Protein AF-A0A4Q5SBA6-F1 (afdb_monomer_lite)

Radius of gyration: 18.51 Å; chains: 1; bounding box: 48×33×51 Å

Sequence (241 aa):
MLPDAVRRVDYDRDSAAHQIVHLGIGAFTRAHQAVLTEDAIAASGDVWRIIGVSMRSASVRDQLAPQDHLFTATSKGKGAPVTRLVRCIGDAIVAPDHPDRVVAALADPRTRVVTLTVTEKGYHLVPADADLPALLREDTARATPQTIYGYFAQGLEQRRANGLSGLTILSCDNLAENGTRLREMLLRVLAARDPVLAEWCAVHCTFPNSMVDRIVPASQPADLDALEAQIGLRDEAAVFT

Secondary structure (DSSP, 8-state):
---TTSB-----GGGS-EEEEEES--HHHHHTHHHHHHHHHHHH----EEEEEESS-SHHHHHHGGGTT-EEEEE--SSS-EEEEE--EEEEEETTT-HHHHHHHHH-TT--EEEE--HHHHTT---TTS-HHHHHHHHHHSSS--SHHHHHHHHHHHHHHTT----EEEE-SS-TTHHHHHHHHHHHHHHHH-HHHHHHHHHH-B----------PPPPHHHHHHHHHHHSS--TT-EE-

Foldseek 3Di:
DWDPLAAEQDDDQVVDDAQEEEAAPDLQCVQFVLVVLSVVCSVPVDQHAYEYEHLADCQLQVLQVVPQNKFWEWEDDPDDIRIYIGHRYRYYHYLQVCVVVLLVQLQPLSHAAYEYDPEPVLLVDDPPPDLVLVVCLVQLPDPRRNGPLNSCSSNLVSCVVVVHFEHEYEYPYQDVVRLVSSLVSSLSNNCSHPNVSSVRCVPGYGRDYDHDDDDWDDDDPVNQVVVCVVTVDGRSNYTYD

Structure (mmCIF, N/CA/C/O backbone):
data_AF-A0A4Q5SBA6-F1
#
_entry.id   AF-A0A4Q5SBA6-F1
#
loop_
_atom_site.group_PDB
_atom_site.id
_atom_site.type_symbol
_atom_site.label_atom_id
_atom_site.label_alt_id
_atom_site.label_comp_id
_atom_site.label_asym_id
_atom_site.label_entity_id
_atom_site.label_seq_id
_atom_site.pdbx_PDB_ins_code
_atom_site.Cartn_x
_atom_site.Cartn_y
_atom_site.Cartn_z
_atom_site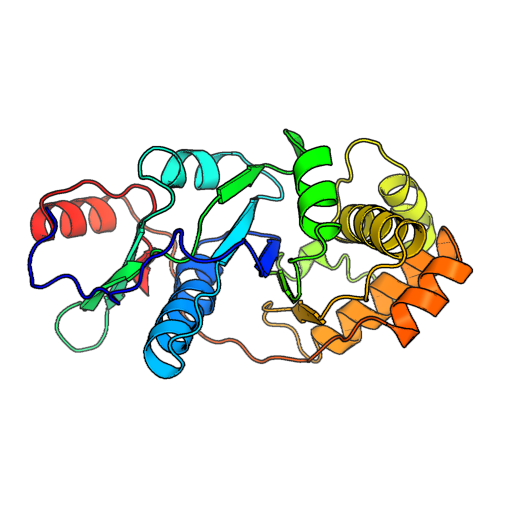.occupancy
_atom_site.B_iso_or_equiv
_atom_site.auth_seq_id
_atom_site.auth_comp_id
_atom_site.auth_asym_id
_atom_site.auth_atom_id
_atom_site.pdbx_PDB_model_num
ATOM 1 N N . MET A 1 1 ? -17.922 -9.375 19.485 1.00 70.56 1 MET A N 1
ATOM 2 C CA . MET A 1 1 ? -18.625 -8.471 18.546 1.00 70.56 1 MET A CA 1
ATOM 3 C C . MET A 1 1 ? -18.236 -7.047 18.900 1.00 70.56 1 MET A C 1
ATOM 5 O O . MET A 1 1 ? -18.064 -6.792 20.083 1.00 70.56 1 MET A O 1
ATOM 9 N N . LEU A 1 2 ? -18.041 -6.168 17.913 1.00 87.50 2 LEU A N 1
ATOM 10 C CA . LEU A 1 2 ? -17.739 -4.752 18.167 1.00 87.50 2 LEU A CA 1
ATOM 11 C C . LEU A 1 2 ? -19.004 -4.007 18.629 1.00 87.50 2 LEU A C 1
ATOM 13 O O . LEU A 1 2 ? -20.095 -4.413 18.225 1.00 87.50 2 LEU A O 1
ATOM 17 N N . PRO A 1 3 ? -18.883 -2.932 19.429 1.00 91.00 3 PRO A N 1
ATOM 18 C CA . PRO A 1 3 ? -20.028 -2.093 19.774 1.00 91.00 3 PRO A CA 1
ATOM 19 C C . PRO A 1 3 ? -20.609 -1.370 18.553 1.00 91.00 3 PRO A C 1
ATOM 21 O O . PRO A 1 3 ? -19.859 -0.977 17.659 1.00 91.00 3 PRO A O 1
ATOM 24 N N . ASP A 1 4 ? -21.912 -1.073 18.582 1.00 88.94 4 ASP A N 1
ATOM 25 C CA . ASP A 1 4 ? -22.630 -0.347 17.515 1.00 88.94 4 ASP A CA 1
ATOM 26 C C . ASP A 1 4 ? -22.045 1.045 17.214 1.00 88.94 4 ASP A C 1
ATOM 28 O O . ASP A 1 4 ? -22.203 1.583 16.119 1.00 88.94 4 ASP A O 1
ATOM 32 N N . ALA A 1 5 ? -21.340 1.637 18.182 1.00 90.06 5 ALA A N 1
ATOM 33 C CA . ALA A 1 5 ? -20.662 2.919 18.018 1.00 90.06 5 ALA A CA 1
ATOM 34 C C . ALA A 1 5 ? -19.460 2.856 17.053 1.00 90.06 5 ALA A C 1
ATOM 36 O O . ALA A 1 5 ? -19.023 3.898 16.557 1.00 90.06 5 ALA A O 1
ATOM 37 N N . VAL A 1 6 ? -18.913 1.664 16.779 1.00 95.81 6 VAL A N 1
ATOM 38 C CA . VAL A 1 6 ? -17.817 1.485 15.819 1.00 95.81 6 VAL A CA 1
ATOM 39 C C . VAL A 1 6 ? -18.392 1.458 14.410 1.00 95.81 6 VAL A C 1
ATOM 41 O O . VAL A 1 6 ? -19.075 0.515 14.012 1.00 95.81 6 VAL A O 1
ATOM 44 N N . ARG A 1 7 ? -18.077 2.485 13.616 1.00 95.12 7 ARG A N 1
ATOM 45 C CA . ARG A 1 7 ? -18.539 2.560 12.225 1.00 95.12 7 ARG A CA 1
ATOM 46 C C . ARG A 1 7 ? -17.948 1.415 11.405 1.00 95.12 7 ARG A C 1
ATOM 48 O O . ARG A 1 7 ? -16.751 1.145 11.483 1.00 95.12 7 ARG A O 1
ATOM 55 N N . ARG A 1 8 ? -18.759 0.795 10.553 1.00 92.75 8 ARG A N 1
ATOM 56 C CA . ARG A 1 8 ? -18.329 -0.260 9.632 1.00 92.75 8 ARG A CA 1
ATOM 57 C C . ARG A 1 8 ? -18.997 -0.064 8.278 1.00 92.75 8 ARG A C 1
ATOM 59 O O . ARG A 1 8 ? -20.174 0.272 8.225 1.00 92.75 8 ARG A O 1
ATOM 66 N N . VAL A 1 9 ? -18.246 -0.279 7.201 1.00 89.50 9 VAL A N 1
ATOM 67 C CA . VAL A 1 9 ? -18.826 -0.435 5.863 1.00 89.50 9 VAL A CA 1
ATOM 68 C C . VAL A 1 9 ? -19.165 -1.909 5.675 1.00 89.50 9 VAL A C 1
ATOM 70 O O . VAL A 1 9 ? -18.306 -2.777 5.864 1.00 89.50 9 VAL A O 1
ATOM 73 N N . ASP A 1 10 ? -20.418 -2.199 5.336 1.00 89.38 10 ASP A N 1
ATOM 74 C CA . ASP A 1 10 ? -20.887 -3.560 5.100 1.00 89.38 10 ASP A CA 1
ATOM 75 C C . ASP A 1 10 ? -20.694 -3.947 3.634 1.00 89.38 10 ASP A C 1
ATOM 77 O O . ASP A 1 10 ? -21.439 -3.537 2.751 1.00 89.38 10 ASP A O 1
ATOM 81 N N . TYR A 1 11 ? -19.671 -4.760 3.391 1.00 92.31 11 TYR A N 1
ATOM 82 C CA . TYR A 1 11 ? -19.454 -5.474 2.140 1.00 92.31 11 TYR A CA 1
ATOM 83 C C . TYR A 1 11 ? -18.892 -6.873 2.425 1.00 92.31 11 TYR A C 1
ATOM 85 O O . TYR A 1 11 ? -18.299 -7.122 3.489 1.00 92.31 11 TYR A O 1
ATOM 93 N N . ASP A 1 12 ? -19.085 -7.785 1.472 1.00 92.38 12 ASP A N 1
ATOM 94 C CA . ASP A 1 12 ? -18.406 -9.078 1.465 1.00 92.38 12 ASP A CA 1
ATOM 95 C C . ASP A 1 12 ? -16.962 -8.869 1.006 1.00 92.38 12 ASP A C 1
ATOM 97 O O . ASP A 1 12 ? -16.685 -8.665 -0.177 1.00 92.38 12 ASP A O 1
ATOM 101 N N . ARG A 1 13 ? -16.030 -8.888 1.961 1.00 89.62 13 ARG A N 1
ATOM 102 C CA . ARG A 1 13 ? -14.612 -8.660 1.672 1.00 89.62 13 ARG A CA 1
ATOM 103 C C . ARG A 1 13 ? -14.013 -9.773 0.819 1.00 89.62 13 ARG A C 1
ATOM 105 O O . ARG A 1 13 ? -13.045 -9.509 0.122 1.00 89.62 13 ARG A O 1
ATOM 112 N N . ASP A 1 14 ? -14.556 -10.985 0.867 1.00 88.62 14 ASP A N 1
ATOM 113 C CA . ASP A 1 14 ? -13.994 -12.147 0.175 1.00 88.62 14 ASP A CA 1
ATOM 114 C C . ASP A 1 14 ? -14.578 -12.328 -1.233 1.00 88.62 14 ASP A C 1
ATOM 116 O O . ASP A 1 14 ? -14.082 -13.142 -2.011 1.00 88.62 14 ASP A O 1
ATOM 120 N N . SER A 1 15 ? -15.543 -11.482 -1.610 1.00 90.62 15 SER A N 1
ATOM 121 C CA . SER A 1 15 ? -16.112 -11.423 -2.961 1.00 90.62 15 SER A CA 1
ATOM 122 C C . SER A 1 15 ? -15.138 -10.933 -4.042 1.00 90.62 15 SER A C 1
ATOM 124 O O . SER A 1 15 ? -15.388 -11.142 -5.230 1.00 90.62 15 SER A O 1
ATOM 126 N N . ALA A 1 16 ? -14.025 -10.291 -3.664 1.00 89.94 16 ALA A N 1
ATOM 127 C CA . ALA A 1 16 ? -13.059 -9.726 -4.602 1.00 89.94 16 ALA A CA 1
ATOM 128 C C . ALA A 1 16 ? -11.613 -10.119 -4.289 1.00 89.94 16 ALA A C 1
ATOM 130 O O . ALA A 1 16 ? -11.213 -10.335 -3.144 1.00 89.94 16 ALA A O 1
ATOM 131 N N . ALA A 1 17 ? -10.799 -10.156 -5.342 1.00 92.75 17 ALA A N 1
ATOM 132 C CA . ALA A 1 17 ? -9.363 -10.348 -5.227 1.00 92.75 17 ALA A CA 1
ATOM 133 C C . ALA A 1 17 ? -8.645 -9.086 -4.721 1.00 92.75 17 ALA A C 1
ATOM 135 O O . ALA A 1 17 ? -9.194 -7.982 -4.693 1.00 92.75 17 ALA A O 1
ATOM 136 N N . HIS A 1 18 ? -7.371 -9.251 -4.379 1.00 96.50 18 HIS A N 1
ATOM 137 C CA . HIS A 1 18 ? -6.459 -8.141 -4.146 1.00 96.50 18 HIS A CA 1
ATOM 138 C C . HIS A 1 18 ? -6.163 -7.420 -5.459 1.00 96.50 18 HIS A C 1
ATOM 140 O O . HIS A 1 18 ? -5.587 -7.996 -6.377 1.00 96.50 18 HIS A O 1
ATOM 146 N N . GLN A 1 19 ? -6.600 -6.166 -5.544 1.00 97.50 19 GLN A N 1
ATOM 147 C CA . GLN A 1 19 ? -6.444 -5.329 -6.737 1.00 97.50 19 GLN A CA 1
ATOM 148 C C . GLN A 1 19 ? -5.432 -4.199 -6.517 1.00 97.50 19 GLN A C 1
ATOM 150 O O . GLN A 1 19 ? -4.961 -3.592 -7.485 1.00 97.50 19 GLN A O 1
ATOM 155 N N . ILE A 1 20 ? -5.101 -3.929 -5.250 1.00 98.75 20 ILE A N 1
ATOM 156 C CA . ILE A 1 20 ? -4.141 -2.918 -4.823 1.00 98.75 20 ILE A CA 1
ATOM 157 C C . ILE A 1 20 ? -2.992 -3.609 -4.088 1.00 98.75 20 ILE A C 1
ATOM 159 O O . ILE A 1 20 ? -3.216 -4.366 -3.143 1.00 98.75 20 ILE A O 1
ATOM 163 N N . VAL A 1 21 ? -1.757 -3.292 -4.468 1.00 98.88 21 VAL A N 1
ATOM 164 C CA . VAL A 1 21 ? -0.567 -3.574 -3.652 1.00 98.88 21 VAL A CA 1
ATOM 165 C C . VAL A 1 21 ? -0.089 -2.259 -3.052 1.00 98.88 21 VAL A C 1
ATOM 167 O O . VAL A 1 21 ? 0.052 -1.270 -3.767 1.00 98.88 21 VAL A O 1
ATOM 170 N N . HIS A 1 22 ? 0.144 -2.219 -1.744 1.00 98.81 22 HIS A N 1
ATOM 171 C CA . HIS A 1 22 ? 0.639 -1.029 -1.063 1.00 98.81 22 HIS A CA 1
ATOM 172 C C . HIS A 1 22 ? 2.058 -1.238 -0.526 1.00 98.81 22 HIS A C 1
ATOM 174 O O . HIS A 1 22 ? 2.249 -2.006 0.416 1.00 98.81 22 HIS A O 1
ATOM 180 N N . LEU A 1 23 ? 3.048 -0.525 -1.069 1.00 98.38 23 LEU A N 1
ATOM 181 C CA . LEU A 1 23 ? 4.437 -0.581 -0.606 1.00 98.38 23 LEU A CA 1
ATOM 182 C C . LEU A 1 23 ? 4.681 0.430 0.522 1.00 98.38 23 LEU A C 1
ATOM 184 O O . LEU A 1 23 ? 4.640 1.640 0.314 1.00 98.38 23 LEU A O 1
ATOM 188 N N . GLY A 1 24 ? 4.980 -0.074 1.717 1.00 96.50 24 GLY A N 1
ATOM 189 C CA . GLY A 1 24 ? 5.180 0.730 2.921 1.00 96.50 24 GLY A CA 1
ATOM 190 C C . GLY A 1 24 ? 3.914 0.869 3.763 1.00 96.50 24 GLY A C 1
ATOM 191 O O . GLY A 1 24 ? 3.463 1.981 3.994 1.00 96.50 24 GLY A O 1
ATOM 192 N N . ILE A 1 25 ? 3.360 -0.245 4.263 1.00 97.00 25 ILE A N 1
ATOM 193 C CA . ILE A 1 25 ? 2.133 -0.281 5.090 1.00 97.00 25 ILE A CA 1
ATOM 194 C C . ILE A 1 25 ? 2.304 0.358 6.489 1.00 97.00 25 ILE A C 1
ATOM 196 O O . ILE A 1 25 ? 2.242 -0.289 7.526 1.00 97.00 25 ILE A O 1
ATOM 200 N N . GLY A 1 26 ? 2.554 1.663 6.537 1.00 96.00 26 GLY A N 1
ATOM 201 C CA . GLY A 1 26 ? 2.704 2.427 7.772 1.00 96.00 26 GLY A CA 1
ATOM 202 C C . GLY A 1 26 ? 1.374 2.810 8.429 1.00 96.00 26 GLY A C 1
ATOM 203 O O . GLY A 1 26 ? 0.284 2.443 7.983 1.00 96.00 26 GLY A O 1
ATOM 204 N N . ALA A 1 27 ? 1.464 3.598 9.504 1.00 96.94 27 ALA A N 1
ATOM 205 C CA . ALA A 1 27 ? 0.291 4.192 10.149 1.00 96.94 27 ALA A CA 1
ATOM 206 C C . ALA A 1 27 ? -0.470 5.131 9.196 1.00 96.94 27 ALA A C 1
ATOM 208 O O . ALA A 1 27 ? -1.693 5.060 9.130 1.00 96.94 27 ALA A O 1
ATOM 209 N N . PHE A 1 28 ? 0.246 5.943 8.405 1.00 97.31 28 PHE A N 1
ATOM 210 C CA . PHE A 1 28 ? -0.368 6.888 7.469 1.00 97.31 28 PHE A CA 1
ATOM 211 C C . PHE A 1 28 ? -1.297 6.196 6.468 1.00 97.31 28 PHE A C 1
ATOM 213 O O . PHE A 1 28 ? -2.466 6.550 6.381 1.00 97.31 28 PHE A O 1
ATOM 220 N N . THR A 1 29 ? -0.829 5.144 5.794 1.00 97.62 29 THR A N 1
ATOM 221 C CA . THR A 1 29 ? -1.651 4.394 4.834 1.00 97.62 29 THR A CA 1
ATOM 222 C C . THR A 1 29 ? -2.880 3.772 5.454 1.00 97.62 29 THR A C 1
ATOM 224 O O . THR A 1 29 ? -3.981 3.890 4.909 1.00 97.62 29 THR A O 1
ATOM 227 N N . ARG A 1 30 ? -2.707 3.135 6.613 1.00 98.25 30 ARG A N 1
ATOM 228 C CA . ARG A 1 30 ? -3.820 2.566 7.373 1.00 98.25 30 ARG A CA 1
ATOM 229 C C . ARG A 1 30 ? -4.848 3.635 7.740 1.00 98.25 30 ARG A C 1
ATOM 231 O O . ARG A 1 30 ? -6.044 3.384 7.667 1.00 98.25 30 ARG A O 1
ATOM 238 N N . ALA A 1 31 ? -4.394 4.838 8.064 1.00 98.12 31 ALA A N 1
ATOM 239 C CA . ALA A 1 31 ? -5.262 5.930 8.462 1.00 98.12 31 ALA A CA 1
ATOM 240 C C . ALA A 1 31 ? -5.773 6.795 7.297 1.00 98.12 31 ALA A C 1
ATOM 242 O O . ALA A 1 31 ? -6.676 7.594 7.521 1.00 98.12 31 ALA A O 1
ATOM 243 N N . HIS A 1 32 ? -5.228 6.669 6.083 1.00 98.25 32 HIS A N 1
ATOM 244 C CA . HIS A 1 32 ? -5.564 7.502 4.925 1.00 98.25 32 HIS A CA 1
ATOM 245 C C . HIS A 1 32 ? -6.034 6.662 3.729 1.00 98.25 32 HIS A C 1
ATOM 247 O O . HIS A 1 32 ? -7.236 6.586 3.489 1.00 98.25 32 HIS A O 1
ATOM 253 N N . GLN A 1 33 ? -5.134 5.996 2.993 1.00 98.38 33 GLN A N 1
ATOM 254 C CA . GLN A 1 33 ? -5.492 5.235 1.784 1.00 98.38 33 GLN A CA 1
ATOM 255 C C . GLN A 1 33 ? -6.490 4.109 2.076 1.00 98.38 33 GLN A C 1
ATOM 257 O O . GLN A 1 33 ? -7.452 3.947 1.330 1.00 98.38 33 GLN A O 1
ATOM 262 N N . ALA A 1 34 ? -6.302 3.352 3.161 1.00 98.19 34 ALA A N 1
ATOM 263 C CA . ALA A 1 34 ? -7.209 2.259 3.509 1.00 98.19 34 ALA A CA 1
ATOM 264 C C . ALA A 1 34 ? -8.603 2.783 3.905 1.00 98.19 34 ALA A C 1
ATOM 266 O O . ALA A 1 34 ? -9.615 2.232 3.482 1.00 98.19 34 ALA A O 1
ATOM 267 N N . VAL A 1 35 ? -8.660 3.902 4.637 1.00 97.69 35 VAL A N 1
ATOM 268 C CA . VAL A 1 35 ? -9.917 4.582 4.995 1.00 97.69 35 VAL A CA 1
ATOM 269 C C . VAL A 1 35 ? -10.642 5.100 3.750 1.00 97.69 35 VAL A C 1
ATOM 271 O O . VAL A 1 35 ? -11.836 4.866 3.602 1.00 97.69 35 VAL A O 1
ATOM 274 N N . LEU A 1 36 ? -9.928 5.754 2.831 1.00 97.44 36 LEU A N 1
ATOM 275 C CA . LEU A 1 36 ? -10.508 6.236 1.574 1.00 97.44 36 LEU A CA 1
ATOM 276 C C . LEU A 1 36 ? -10.952 5.088 0.662 1.00 97.44 36 LEU A C 1
ATOM 278 O O . LEU A 1 36 ? -11.934 5.227 -0.058 1.00 97.44 36 LEU A O 1
ATOM 282 N N . THR A 1 37 ? -10.261 3.947 0.711 1.00 97.62 37 THR A N 1
ATOM 283 C CA . THR A 1 37 ? -10.663 2.741 -0.024 1.00 97.62 37 THR A CA 1
ATOM 284 C C . THR A 1 37 ? -11.975 2.185 0.527 1.00 97.62 37 THR A C 1
ATOM 286 O O . THR A 1 37 ? -12.865 1.880 -0.255 1.00 97.62 37 THR A O 1
ATOM 289 N N . GLU A 1 38 ? -12.151 2.120 1.853 1.00 96.88 38 GLU A N 1
ATOM 290 C CA . GLU A 1 38 ? -13.439 1.753 2.471 1.00 96.88 38 GLU A CA 1
ATOM 291 C C . GLU A 1 38 ? -14.575 2.684 2.036 1.00 96.88 38 GLU A C 1
ATOM 293 O O . GLU A 1 38 ? -15.660 2.219 1.693 1.00 96.88 38 GLU A O 1
ATOM 298 N N . ASP A 1 39 ? -14.326 3.996 2.028 1.00 96.31 39 ASP A N 1
ATOM 299 C CA . ASP A 1 39 ? -15.326 4.985 1.621 1.00 96.31 39 ASP A CA 1
ATOM 300 C C . ASP A 1 39 ? -15.665 4.867 0.127 1.00 96.31 39 ASP A C 1
ATOM 302 O O . ASP A 1 39 ? -16.830 4.978 -0.253 1.00 96.31 39 ASP A O 1
ATOM 306 N N . ALA A 1 40 ? -14.672 4.577 -0.718 1.00 96.31 40 ALA A N 1
ATOM 307 C CA . ALA A 1 40 ? -14.887 4.317 -2.136 1.00 96.31 40 ALA A CA 1
ATOM 308 C C . ALA A 1 40 ? -15.719 3.046 -2.364 1.00 96.31 40 ALA A C 1
ATOM 310 O O . ALA A 1 40 ? -16.666 3.095 -3.142 1.00 96.31 40 ALA A O 1
ATOM 311 N N . ILE A 1 41 ? -15.427 1.950 -1.648 1.00 96.12 41 ILE A N 1
ATOM 312 C CA . ILE A 1 41 ? -16.222 0.709 -1.696 1.00 96.12 41 ILE A CA 1
ATOM 313 C C . ILE A 1 41 ? -17.667 0.991 -1.278 1.00 96.12 41 ILE A C 1
ATOM 315 O O . ILE A 1 41 ? -18.599 0.545 -1.942 1.00 96.12 41 ILE A O 1
ATOM 319 N N . ALA A 1 42 ? -17.866 1.761 -0.203 1.00 95.00 42 ALA A N 1
ATOM 320 C CA . ALA A 1 42 ? -19.199 2.142 0.261 1.00 95.00 42 ALA A CA 1
ATOM 321 C C . ALA A 1 42 ? -19.981 2.936 -0.797 1.00 95.00 42 ALA A C 1
ATOM 323 O O . ALA A 1 42 ? -21.195 2.783 -0.914 1.00 95.00 42 ALA A O 1
ATOM 324 N N . ALA A 1 43 ? -19.290 3.798 -1.547 1.00 96.12 43 ALA A N 1
ATOM 325 C CA . ALA A 1 43 ? -19.898 4.666 -2.546 1.00 96.12 43 ALA A CA 1
ATOM 326 C C . ALA A 1 43 ? -20.171 3.960 -3.883 1.00 96.12 43 ALA A C 1
ATOM 328 O O . ALA A 1 43 ? -21.179 4.257 -4.521 1.00 96.12 43 ALA A O 1
ATOM 329 N N . SER A 1 44 ? -19.286 3.061 -4.328 1.00 95.25 44 SER A N 1
ATOM 330 C CA . SER A 1 44 ? -19.405 2.398 -5.633 1.00 95.25 44 SER A CA 1
ATOM 331 C C . SER A 1 44 ? -20.068 1.023 -5.574 1.00 95.25 44 SER A C 1
ATOM 333 O O . SER A 1 44 ? -20.648 0.593 -6.566 1.00 95.25 44 SER A O 1
ATOM 335 N N . GLY A 1 45 ? -19.968 0.318 -4.444 1.00 93.06 45 GLY A N 1
ATOM 336 C CA . GLY A 1 45 ? -20.304 -1.104 -4.331 1.00 93.06 45 GLY A CA 1
ATOM 337 C C . GLY A 1 45 ? -19.227 -2.051 -4.880 1.00 93.06 45 GLY A C 1
ATOM 338 O O . GLY A 1 45 ? -19.321 -3.260 -4.675 1.00 93.06 45 GLY A O 1
ATOM 339 N N . ASP A 1 46 ? -18.181 -1.527 -5.527 1.00 93.75 46 ASP A N 1
ATOM 340 C CA . ASP A 1 46 ? -17.060 -2.324 -6.027 1.00 93.75 46 ASP A CA 1
ATOM 341 C C . ASP A 1 46 ? -16.060 -2.594 -4.902 1.00 93.75 46 ASP A C 1
ATOM 343 O O . ASP A 1 46 ? -15.499 -1.663 -4.323 1.00 93.75 46 ASP A O 1
ATOM 347 N N . VAL A 1 47 ? -15.774 -3.866 -4.619 1.00 95.31 47 VAL A N 1
ATOM 348 C CA . VAL A 1 47 ? -14.843 -4.243 -3.547 1.00 95.31 47 VAL A CA 1
ATOM 349 C C . VAL A 1 47 ? -13.390 -4.189 -4.036 1.00 95.31 47 VAL A C 1
ATOM 351 O O . VAL A 1 47 ? -12.966 -4.957 -4.902 1.00 95.31 47 VAL A O 1
ATOM 354 N N . TRP A 1 48 ? -12.593 -3.310 -3.425 1.00 96.12 48 TRP A N 1
ATOM 355 C CA . TRP A 1 48 ? -11.158 -3.159 -3.684 1.00 96.12 48 TRP A CA 1
ATOM 356 C C . TRP A 1 48 ? -10.338 -3.592 -2.470 1.00 96.12 48 TRP A C 1
ATOM 358 O O . TRP A 1 48 ? -10.325 -2.917 -1.443 1.00 96.12 48 TRP A O 1
ATOM 368 N N . ARG A 1 49 ? -9.620 -4.715 -2.588 1.00 97.62 49 ARG A N 1
ATOM 369 C CA . ARG A 1 49 ? -8.747 -5.204 -1.513 1.00 97.62 49 ARG A CA 1
ATOM 370 C C . ARG A 1 49 ? -7.288 -4.813 -1.708 1.00 97.62 49 ARG A C 1
ATOM 372 O O . ARG A 1 49 ? -6.794 -4.757 -2.838 1.00 97.62 49 ARG A O 1
ATOM 379 N N . ILE A 1 50 ? -6.603 -4.631 -0.581 1.00 98.56 50 ILE A N 1
ATOM 380 C CA . ILE A 1 50 ? -5.210 -4.203 -0.473 1.00 98.56 50 ILE A CA 1
ATOM 381 C C . ILE A 1 50 ? -4.352 -5.344 0.088 1.00 98.56 50 ILE A C 1
ATOM 383 O O . ILE A 1 50 ? -4.659 -5.888 1.149 1.00 98.56 50 ILE A O 1
ATOM 387 N N . ILE A 1 51 ? -3.245 -5.656 -0.587 1.00 98.75 51 ILE A N 1
ATOM 388 C CA . ILE A 1 51 ? -2.098 -6.344 0.019 1.00 98.75 51 ILE A CA 1
ATOM 389 C C . ILE A 1 51 ? -1.149 -5.272 0.538 1.00 98.75 51 ILE A C 1
ATOM 391 O O . ILE A 1 51 ? -0.609 -4.478 -0.234 1.00 98.75 51 ILE A O 1
ATOM 395 N N . GLY A 1 52 ? -0.941 -5.242 1.848 1.00 98.50 52 GLY A N 1
ATOM 396 C CA . GLY A 1 52 ? 0.073 -4.403 2.463 1.00 98.50 52 GLY A CA 1
ATOM 397 C C . GLY A 1 52 ? 1.456 -5.020 2.357 1.00 98.50 52 GLY A C 1
ATOM 398 O O . GLY A 1 52 ? 1.619 -6.211 2.592 1.00 98.50 52 GLY A O 1
ATOM 399 N N . VAL A 1 53 ? 2.471 -4.212 2.075 1.00 98.56 53 VAL A N 1
ATOM 400 C CA . VAL A 1 53 ? 3.867 -4.652 2.072 1.00 98.56 53 VAL A CA 1
ATOM 401 C C . VAL A 1 53 ? 4.659 -3.801 3.053 1.00 98.56 53 VAL A C 1
ATOM 403 O O . VAL A 1 53 ? 4.750 -2.579 2.922 1.00 98.56 53 VAL A O 1
ATOM 406 N N . SER A 1 54 ? 5.248 -4.439 4.058 1.00 96.44 54 SER A N 1
ATOM 407 C CA . SER A 1 54 ? 6.267 -3.825 4.899 1.00 96.44 54 SER A CA 1
ATOM 408 C C . SER A 1 54 ? 7.629 -3.999 4.241 1.00 96.44 54 SER A C 1
ATOM 410 O O . SER A 1 54 ? 8.082 -5.116 4.007 1.00 96.44 54 SER A O 1
ATOM 412 N N . MET A 1 55 ? 8.307 -2.885 3.974 1.00 93.12 55 MET A N 1
ATOM 413 C CA . MET A 1 55 ? 9.602 -2.894 3.285 1.00 93.12 55 MET A CA 1
ATOM 414 C C . MET A 1 55 ? 10.781 -3.248 4.202 1.00 93.12 55 MET A C 1
ATOM 416 O O . MET A 1 55 ? 11.896 -3.401 3.716 1.00 93.12 55 MET A O 1
ATOM 420 N N . ARG A 1 56 ? 10.579 -3.293 5.529 1.00 89.69 56 ARG A N 1
ATOM 421 C CA . ARG A 1 56 ? 11.689 -3.335 6.500 1.00 89.69 56 ARG A CA 1
ATOM 422 C C . ARG A 1 56 ? 11.494 -4.308 7.656 1.00 89.69 56 ARG A C 1
ATOM 424 O O . ARG A 1 56 ? 12.412 -5.060 7.947 1.00 89.69 56 ARG A O 1
ATOM 431 N N . SER A 1 57 ? 10.357 -4.262 8.351 1.00 93.88 57 SER A N 1
ATOM 432 C CA . SER A 1 57 ? 10.165 -5.012 9.601 1.00 93.88 57 SER A CA 1
ATOM 433 C C . SER A 1 57 ? 8.833 -5.753 9.655 1.00 93.88 57 SER A C 1
ATOM 435 O O . SER A 1 57 ? 7.865 -5.374 8.995 1.00 93.88 57 SER A O 1
ATOM 437 N N . ALA A 1 58 ? 8.771 -6.788 10.488 1.00 97.19 58 ALA A N 1
ATOM 438 C CA . ALA A 1 58 ? 7.575 -7.601 10.676 1.00 97.19 58 ALA A CA 1
ATOM 439 C C . ALA A 1 58 ? 6.472 -6.932 11.510 1.00 97.19 58 ALA A C 1
ATOM 441 O O . ALA A 1 58 ? 5.322 -7.343 11.418 1.00 97.19 58 ALA A O 1
ATOM 442 N N . SER A 1 59 ? 6.786 -5.860 12.247 1.00 96.75 59 SER A N 1
ATOM 443 C CA . SER A 1 59 ? 5.900 -5.275 13.265 1.00 96.75 59 SER A CA 1
ATOM 444 C C . SER A 1 59 ? 4.457 -5.041 12.795 1.00 96.75 59 SER A C 1
ATOM 446 O O . SER A 1 59 ? 3.533 -5.472 13.472 1.00 96.75 59 SER A O 1
ATOM 448 N N . VAL A 1 60 ? 4.233 -4.429 11.626 1.00 96.81 60 VAL A N 1
ATOM 449 C CA . VAL A 1 60 ? 2.857 -4.183 11.146 1.00 96.81 60 VAL A CA 1
ATOM 450 C C . VAL A 1 60 ? 2.151 -5.475 10.719 1.00 96.81 60 VAL A C 1
ATOM 452 O O . VAL A 1 60 ? 0.949 -5.614 10.932 1.00 96.81 60 VAL A O 1
ATOM 455 N N . ARG A 1 61 ? 2.881 -6.445 10.151 1.00 97.75 61 ARG A N 1
ATOM 456 C CA . ARG A 1 61 ? 2.336 -7.779 9.848 1.00 97.75 61 ARG A CA 1
ATOM 457 C C . ARG A 1 61 ? 1.919 -8.478 11.136 1.00 97.75 61 ARG A C 1
ATOM 459 O O . ARG A 1 61 ? 0.824 -9.020 11.179 1.00 97.75 61 ARG A O 1
ATOM 466 N N . ASP A 1 62 ? 2.751 -8.417 12.171 1.00 98.06 62 ASP A N 1
ATOM 467 C CA . ASP A 1 62 ? 2.494 -9.063 13.463 1.00 98.06 62 ASP A CA 1
ATOM 468 C C . ASP A 1 62 ? 1.318 -8.413 14.210 1.00 98.06 62 ASP A C 1
ATOM 470 O O . ASP A 1 62 ? 0.605 -9.098 14.933 1.00 98.06 62 ASP A O 1
ATOM 474 N N . GLN A 1 63 ? 1.073 -7.116 13.991 1.00 97.44 63 GLN A N 1
ATOM 475 C CA . GLN A 1 63 ? -0.114 -6.412 14.493 1.00 97.44 63 GLN A CA 1
ATOM 476 C C . GLN A 1 63 ? -1.393 -6.796 13.731 1.00 97.44 63 GLN A C 1
ATOM 478 O O . GLN A 1 63 ? -2.445 -6.957 14.334 1.00 97.44 63 GLN A O 1
ATOM 483 N N . LEU A 1 64 ? -1.327 -6.927 12.402 1.00 98.19 64 LEU A N 1
ATOM 484 C CA . LEU A 1 64 ? -2.508 -7.146 11.556 1.00 98.19 64 LEU A CA 1
ATOM 485 C C . LEU A 1 64 ? -2.921 -8.620 11.445 1.00 98.19 64 LEU A C 1
ATOM 487 O O . LEU A 1 64 ? -4.111 -8.926 11.422 1.00 98.19 64 LEU A O 1
ATOM 491 N N . ALA A 1 65 ? -1.958 -9.533 11.318 1.00 98.00 65 ALA A N 1
ATOM 492 C CA . ALA A 1 65 ? -2.223 -10.934 10.988 1.00 98.00 65 ALA A CA 1
ATOM 493 C C . ALA A 1 65 ? -3.073 -11.682 12.037 1.00 98.00 65 ALA A C 1
ATOM 495 O O . ALA A 1 65 ? -3.968 -12.415 11.623 1.00 98.00 65 ALA A O 1
ATOM 496 N N . PRO A 1 66 ? -2.887 -11.491 13.362 1.00 97.44 66 PRO A N 1
ATOM 497 C CA . PRO A 1 66 ? -3.707 -12.171 14.372 1.00 97.44 66 PRO A CA 1
ATOM 498 C C . PRO A 1 66 ? -5.190 -11.772 14.365 1.00 97.44 66 PRO A C 1
ATOM 500 O O . PRO A 1 66 ? -5.998 -12.431 15.014 1.00 97.44 66 PRO A O 1
ATOM 503 N N . GLN A 1 67 ? -5.541 -10.692 13.665 1.00 96.44 67 GLN A N 1
ATOM 504 C CA . GLN A 1 67 ? -6.879 -10.101 13.634 1.00 96.44 67 GLN A CA 1
ATOM 505 C C . GLN A 1 67 ? -7.445 -10.029 12.208 1.00 96.44 67 GLN A C 1
ATOM 507 O O . GLN A 1 67 ? -8.121 -9.068 11.847 1.00 96.44 67 GLN A O 1
ATOM 512 N N . ASP A 1 68 ? -7.142 -11.029 11.372 1.00 96.56 68 ASP A N 1
ATOM 513 C CA . ASP A 1 68 ? -7.625 -11.152 9.985 1.00 96.56 68 ASP A CA 1
ATOM 514 C C . ASP A 1 68 ? -7.346 -9.911 9.114 1.00 96.56 68 ASP A C 1
ATOM 516 O O . ASP A 1 68 ? -8.112 -9.567 8.200 1.00 96.56 68 ASP A O 1
ATOM 520 N N . HIS A 1 69 ? -6.253 -9.207 9.422 1.00 97.88 69 HIS A N 1
ATOM 521 C CA . HIS A 1 69 ? -5.854 -7.932 8.820 1.00 97.88 69 HIS A CA 1
ATOM 522 C C . HIS A 1 69 ? -6.876 -6.796 8.976 1.00 97.88 69 HIS A C 1
ATOM 524 O O . HIS A 1 69 ? -6.792 -5.773 8.292 1.00 97.88 69 HIS A O 1
ATOM 530 N N . LEU A 1 70 ? -7.834 -6.958 9.885 1.00 97.12 70 LEU A N 1
ATOM 531 C CA . LEU A 1 70 ? -8.727 -5.896 10.323 1.00 97.12 70 LEU A CA 1
ATOM 532 C C . LEU A 1 70 ? -7.955 -4.941 11.227 1.00 97.12 70 LEU A C 1
ATOM 534 O O . LEU A 1 70 ? -6.950 -5.329 11.804 1.00 97.12 70 LEU A O 1
ATOM 538 N N . PHE A 1 71 ? -8.403 -3.701 11.361 1.00 98.06 71 PHE A N 1
ATOM 539 C CA . PHE A 1 71 ? -7.915 -2.768 12.381 1.00 98.06 71 PHE A CA 1
ATOM 540 C C . PHE A 1 71 ? -8.887 -1.600 12.511 1.00 9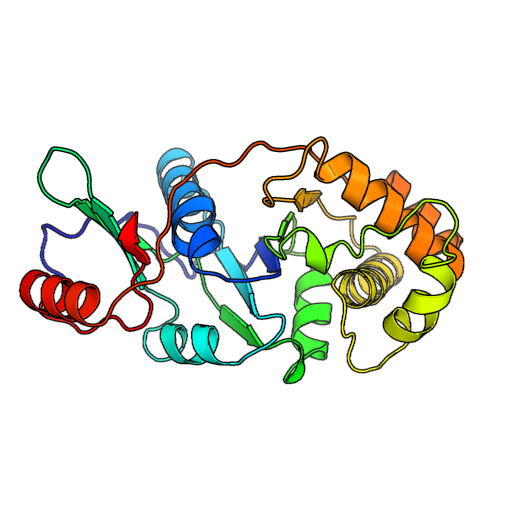8.06 71 PHE A C 1
ATOM 542 O O . PHE A 1 71 ? -9.770 -1.409 11.670 1.00 98.06 71 PHE A O 1
ATOM 549 N N . THR A 1 72 ? -8.721 -0.794 13.546 1.00 98.31 72 THR A N 1
ATOM 550 C CA . THR A 1 72 ? -9.525 0.396 13.785 1.00 98.31 72 THR A CA 1
ATOM 551 C C . THR A 1 72 ? -8.762 1.673 13.455 1.00 98.31 72 THR A C 1
ATOM 553 O O . THR A 1 72 ? -7.565 1.818 13.706 1.00 98.31 72 THR A O 1
ATOM 556 N N . ALA A 1 73 ? -9.483 2.634 12.884 1.00 98.06 73 ALA A N 1
ATOM 557 C CA . ALA A 1 73 ? -9.008 3.994 12.696 1.00 98.06 73 ALA A CA 1
ATOM 558 C C . ALA A 1 73 ? -9.888 4.938 13.516 1.00 98.06 73 ALA A C 1
ATOM 560 O O . ALA A 1 73 ? -11.108 4.969 13.330 1.00 98.06 73 ALA A O 1
ATOM 561 N N . THR A 1 74 ? -9.272 5.697 14.420 1.00 97.81 74 THR A N 1
ATOM 562 C CA . THR A 1 74 ? -9.972 6.644 15.293 1.00 97.81 74 THR A CA 1
ATOM 563 C C . THR A 1 74 ? -9.578 8.074 14.954 1.00 97.81 74 THR A C 1
ATOM 565 O O . THR A 1 74 ? -8.420 8.457 15.099 1.00 97.81 74 THR A O 1
ATOM 568 N N . SER A 1 75 ? -10.556 8.879 14.541 1.00 95.69 75 SER A N 1
ATOM 569 C CA . SER A 1 75 ? -10.364 10.310 14.306 1.00 95.69 75 SER A CA 1
ATOM 570 C C . SER A 1 75 ? -10.672 11.115 15.566 1.00 95.69 75 SER A C 1
ATOM 572 O O . SER A 1 75 ? -11.769 11.009 16.121 1.00 95.69 75 SER A O 1
ATOM 574 N N . LYS A 1 76 ? -9.703 11.912 16.018 1.00 92.75 76 LYS A N 1
ATOM 575 C CA . LYS A 1 76 ? -9.756 12.805 17.173 1.00 92.75 76 LYS A CA 1
ATOM 576 C C . LYS A 1 76 ? -9.833 14.248 16.666 1.00 92.75 76 LYS A C 1
ATOM 578 O O . LYS A 1 76 ? -8.871 14.806 16.155 1.00 92.75 76 LYS A O 1
ATOM 583 N N . GLY A 1 77 ? -11.007 14.858 16.798 1.00 87.44 77 GLY A N 1
ATOM 584 C CA . GLY A 1 77 ? -11.243 16.256 16.430 1.00 87.44 77 GLY A CA 1
ATOM 585 C C . GLY A 1 77 ? -11.612 17.117 17.635 1.00 87.44 77 GLY A C 1
ATOM 586 O O . GLY A 1 77 ? -11.341 16.771 18.779 1.00 87.44 77 GLY A O 1
ATOM 587 N N . LYS A 1 78 ? -12.310 18.232 17.386 1.00 83.69 78 LYS A N 1
ATOM 588 C CA . LYS A 1 78 ? -12.894 19.069 18.455 1.00 83.69 78 LYS A CA 1
ATOM 589 C C . LYS A 1 78 ? -14.076 18.403 19.184 1.00 83.69 78 LYS A C 1
ATOM 591 O O . LYS A 1 78 ? -14.532 18.931 20.191 1.00 83.69 78 LYS A O 1
ATOM 596 N N . GLY A 1 79 ? -14.602 17.301 18.647 1.00 88.19 79 GLY A N 1
ATOM 597 C CA . GLY A 1 79 ? -15.735 16.556 19.198 1.00 88.19 79 GLY A CA 1
ATOM 598 C C . GLY A 1 79 ? -15.345 15.172 19.716 1.00 88.19 79 GLY A C 1
ATOM 599 O O . GLY A 1 79 ? -14.165 14.859 19.864 1.00 88.19 79 GLY A O 1
ATOM 600 N N . ALA A 1 80 ? -16.357 14.338 19.964 1.00 88.19 80 ALA A N 1
ATOM 601 C CA . ALA A 1 80 ? -16.150 12.953 20.372 1.00 88.19 80 ALA A CA 1
ATOM 602 C C . ALA A 1 80 ? -15.329 12.182 19.317 1.00 88.19 80 ALA A C 1
ATOM 604 O O . ALA A 1 80 ? -15.581 12.359 18.118 1.00 88.19 80 ALA A O 1
ATOM 605 N N . PRO A 1 81 ? -14.375 11.329 19.736 1.00 92.62 81 PRO A N 1
ATOM 606 C CA . PRO A 1 81 ? -13.636 10.480 18.816 1.00 92.62 81 PRO A CA 1
ATOM 607 C C . PRO A 1 81 ? -14.569 9.606 17.978 1.00 92.62 81 PRO A C 1
ATOM 609 O O . PRO A 1 81 ? -15.541 9.046 18.486 1.00 92.62 81 PRO A O 1
ATOM 612 N N . VAL A 1 82 ? -14.259 9.474 16.691 1.00 94.62 82 VAL A N 1
ATOM 613 C CA . VAL A 1 82 ? -15.002 8.603 15.776 1.00 94.62 82 VAL A CA 1
ATOM 614 C C . VAL A 1 82 ? -14.120 7.428 15.401 1.00 94.62 82 VAL A C 1
ATOM 616 O O . VAL A 1 82 ? -13.140 7.595 14.676 1.00 94.62 82 VAL A O 1
ATOM 619 N N . THR A 1 83 ? -14.493 6.243 15.871 1.00 97.19 83 THR A N 1
ATOM 620 C CA . THR A 1 83 ? -13.804 4.986 15.569 1.00 97.19 83 THR A CA 1
ATOM 621 C C . THR A 1 83 ? -14.523 4.249 14.448 1.00 97.19 83 THR A C 1
ATOM 623 O O . THR A 1 83 ? -15.752 4.133 14.446 1.00 97.19 83 THR A O 1
ATOM 626 N N . ARG A 1 84 ? -13.755 3.721 13.494 1.00 97.19 84 ARG A N 1
ATOM 627 C CA . ARG A 1 84 ? -14.260 2.831 12.448 1.00 97.19 84 ARG A CA 1
ATOM 628 C C . ARG A 1 84 ? -13.411 1.577 12.322 1.00 97.19 84 ARG A C 1
ATOM 630 O O . ARG A 1 84 ? -12.202 1.643 12.518 1.00 97.19 84 ARG A O 1
ATOM 637 N N . LEU A 1 85 ? -14.038 0.476 11.930 1.00 97.81 85 LEU A N 1
ATOM 638 C CA . LEU A 1 85 ? -13.358 -0.733 11.481 1.00 97.81 85 LEU A CA 1
ATOM 639 C C . LEU A 1 85 ? -12.954 -0.577 10.009 1.00 97.81 85 LEU A C 1
ATOM 641 O O . LEU A 1 85 ? -13.787 -0.217 9.177 1.00 97.81 85 LEU A O 1
ATOM 645 N N . VAL A 1 86 ? -11.700 -0.884 9.694 1.00 97.94 86 VAL A N 1
ATOM 646 C CA . VAL A 1 86 ? -11.154 -0.950 8.334 1.00 97.94 86 VAL A CA 1
ATOM 647 C C . VAL A 1 86 ? -10.902 -2.415 7.979 1.00 97.94 86 VAL A C 1
ATOM 649 O O . VAL A 1 86 ? -10.366 -3.172 8.788 1.00 97.94 86 VAL A O 1
ATOM 652 N N . ARG A 1 87 ? -11.337 -2.834 6.784 1.00 97.06 87 ARG A N 1
ATOM 653 C CA . ARG A 1 87 ? -11.453 -4.252 6.393 1.00 97.06 87 ARG A CA 1
ATOM 654 C C . ARG A 1 87 ? -10.820 -4.567 5.029 1.00 97.06 87 ARG A C 1
ATOM 656 O O . ARG A 1 87 ? -10.633 -5.742 4.699 1.00 97.06 87 ARG A O 1
ATOM 663 N N . CYS A 1 88 ? -10.480 -3.536 4.252 1.00 97.44 88 CYS A N 1
ATOM 664 C CA . CYS A 1 88 ? -9.999 -3.655 2.876 1.00 97.44 88 CYS A CA 1
ATOM 665 C C . CYS A 1 88 ? -8.577 -4.223 2.769 1.00 97.44 88 CYS A C 1
ATOM 667 O O . CYS A 1 88 ? -8.217 -4.755 1.720 1.00 97.44 88 CYS A O 1
ATOM 669 N N . ILE A 1 89 ? -7.777 -4.176 3.839 1.00 97.69 89 ILE A N 1
ATOM 670 C CA . ILE A 1 89 ? -6.477 -4.856 3.892 1.00 97.69 89 ILE A CA 1
ATOM 671 C C . ILE A 1 89 ? -6.731 -6.346 4.094 1.00 97.69 89 ILE A C 1
ATOM 673 O O . ILE A 1 89 ? -7.352 -6.735 5.075 1.00 97.69 89 ILE A O 1
ATOM 677 N N . GLY A 1 90 ? -6.310 -7.173 3.139 1.00 96.69 90 GLY A N 1
ATOM 678 C CA . GLY A 1 90 ? -6.529 -8.621 3.168 1.00 96.69 90 GLY A CA 1
ATOM 679 C C . GLY A 1 90 ? -5.287 -9.450 3.471 1.00 96.69 90 GLY A C 1
ATOM 680 O O . GLY A 1 90 ? -5.432 -10.626 3.775 1.00 96.69 90 GLY A O 1
ATOM 681 N N . ASP A 1 91 ? -4.100 -8.849 3.400 1.00 97.75 91 ASP A N 1
ATOM 682 C CA . ASP A 1 91 ? -2.818 -9.516 3.637 1.00 97.75 91 ASP A CA 1
ATOM 683 C C . ASP A 1 91 ? -1.747 -8.476 4.009 1.00 97.75 91 ASP A C 1
ATOM 685 O O . ASP A 1 91 ? -1.863 -7.292 3.667 1.00 97.75 91 ASP A O 1
ATOM 689 N N . ALA A 1 92 ? -0.690 -8.920 4.689 1.00 98.19 92 ALA A N 1
ATOM 690 C CA . ALA A 1 92 ? 0.471 -8.116 5.051 1.00 98.19 92 ALA A CA 1
ATOM 691 C C . ALA A 1 92 ? 1.765 -8.920 4.838 1.00 98.19 92 ALA A C 1
ATOM 693 O O . ALA A 1 92 ? 2.085 -9.832 5.601 1.00 98.19 92 ALA A O 1
ATOM 694 N N . ILE A 1 93 ? 2.534 -8.558 3.812 1.00 98.56 93 ILE A N 1
ATOM 695 C CA . ILE A 1 93 ? 3.788 -9.214 3.431 1.00 98.56 93 ILE A CA 1
ATOM 696 C C . ILE A 1 93 ? 4.971 -8.435 4.007 1.00 98.56 93 ILE A C 1
ATOM 698 O O . ILE A 1 93 ? 5.020 -7.208 3.928 1.00 98.56 93 ILE A O 1
ATOM 702 N N . VAL A 1 94 ? 5.960 -9.140 4.551 1.00 98.19 94 VAL A N 1
ATOM 703 C CA . VAL A 1 94 ? 7.250 -8.560 4.944 1.00 98.19 94 VAL A CA 1
ATOM 704 C C . VAL A 1 94 ? 8.231 -8.819 3.808 1.00 98.19 94 VAL A C 1
ATOM 706 O O . VAL A 1 94 ? 8.609 -9.962 3.572 1.00 98.19 94 VAL A O 1
ATOM 709 N N . ALA A 1 95 ? 8.597 -7.772 3.069 1.00 96.69 95 ALA A N 1
ATOM 710 C CA . ALA A 1 95 ? 9.339 -7.906 1.817 1.00 96.69 95 ALA A CA 1
ATOM 711 C C . ALA A 1 95 ? 10.697 -8.623 1.982 1.00 96.69 95 ALA A C 1
ATOM 713 O O . ALA A 1 95 ? 10.972 -9.516 1.187 1.00 96.69 95 ALA A O 1
ATOM 714 N N . PRO A 1 96 ? 11.506 -8.339 3.028 1.00 94.06 96 PRO A N 1
ATOM 715 C CA . PRO A 1 96 ? 12.738 -9.095 3.270 1.00 94.06 96 PRO A CA 1
ATOM 716 C C . PRO A 1 96 ? 12.534 -10.599 3.518 1.00 94.06 96 PRO A C 1
ATOM 718 O O . PRO A 1 96 ? 13.397 -11.385 3.135 1.00 94.06 96 PRO A O 1
ATOM 721 N N . ASP A 1 97 ? 11.412 -10.994 4.131 1.00 97.06 97 ASP A N 1
ATOM 722 C CA . ASP A 1 97 ? 11.119 -12.394 4.476 1.00 97.06 97 ASP A CA 1
ATOM 723 C C . ASP A 1 97 ? 10.542 -13.161 3.274 1.00 97.06 97 ASP A C 1
ATOM 725 O O . ASP A 1 97 ? 10.811 -14.347 3.090 1.00 97.06 97 ASP A O 1
ATOM 729 N N . HIS A 1 98 ? 9.727 -12.478 2.464 1.00 97.62 98 HIS A N 1
ATOM 730 C CA . HIS A 1 98 ? 8.963 -13.064 1.361 1.00 97.62 98 HIS A CA 1
ATOM 731 C C . HIS A 1 98 ? 9.011 -12.186 0.097 1.00 97.62 98 HIS A C 1
ATOM 733 O O . HIS A 1 98 ? 7.971 -11.677 -0.347 1.00 97.62 98 HIS A O 1
ATOM 739 N N . PRO A 1 99 ? 10.202 -11.969 -0.492 1.00 96.94 99 PRO A N 1
ATOM 740 C CA . PRO A 1 99 ? 10.352 -11.113 -1.668 1.00 96.94 99 PRO A CA 1
ATOM 741 C C . PRO A 1 99 ? 9.594 -11.660 -2.885 1.00 96.94 99 PRO A C 1
ATOM 743 O O . PRO A 1 99 ? 9.004 -10.901 -3.653 1.00 96.94 99 PRO A O 1
ATOM 746 N N . ASP A 1 100 ? 9.546 -12.983 -3.014 1.00 97.94 100 ASP A N 1
ATOM 747 C CA . ASP A 1 100 ? 8.805 -13.724 -4.030 1.00 97.94 100 ASP A CA 1
ATOM 748 C C . ASP A 1 100 ? 7.304 -13.411 -3.989 1.00 97.94 100 ASP A C 1
ATOM 750 O O . ASP A 1 100 ? 6.703 -13.151 -5.030 1.00 97.94 100 ASP A O 1
ATOM 754 N N . ARG A 1 101 ? 6.705 -13.341 -2.791 1.00 98.44 101 ARG A N 1
ATOM 755 C CA . ARG A 1 101 ? 5.287 -12.983 -2.632 1.00 98.44 101 ARG A CA 1
ATOM 756 C C . ARG A 1 101 ? 5.005 -11.542 -3.044 1.00 98.44 101 ARG A C 1
ATOM 758 O O . ARG A 1 101 ? 3.941 -11.278 -3.598 1.00 98.44 101 ARG A O 1
ATOM 765 N N . VAL A 1 102 ? 5.938 -10.615 -2.808 1.00 98.56 102 VAL A N 1
ATOM 766 C CA . VAL A 1 102 ? 5.792 -9.221 -3.263 1.00 98.56 102 VAL A CA 1
ATOM 767 C C . VAL A 1 102 ? 5.820 -9.157 -4.787 1.00 98.56 102 VAL A C 1
ATOM 769 O O . VAL A 1 102 ? 4.940 -8.545 -5.391 1.00 98.56 102 VAL A O 1
ATOM 772 N N . VAL A 1 103 ? 6.790 -9.821 -5.420 1.00 98.50 103 VAL A N 1
ATOM 773 C CA . VAL A 1 103 ? 6.895 -9.870 -6.885 1.00 98.50 103 VAL A CA 1
ATOM 774 C C . VAL A 1 103 ? 5.664 -10.538 -7.497 1.00 98.50 103 VAL A C 1
ATOM 776 O O . VAL A 1 103 ? 5.079 -9.984 -8.425 1.00 98.50 103 VAL A O 1
ATOM 779 N N . ALA A 1 104 ? 5.209 -11.659 -6.932 1.00 98.50 104 ALA A N 1
ATOM 780 C CA . ALA A 1 104 ? 3.999 -12.346 -7.373 1.00 98.50 104 ALA A CA 1
ATOM 781 C C . ALA A 1 104 ? 2.751 -11.458 -7.245 1.00 98.50 104 ALA A C 1
ATOM 783 O O . ALA A 1 104 ? 1.933 -11.425 -8.159 1.00 98.50 104 ALA A O 1
ATOM 784 N N . ALA A 1 105 ? 2.620 -10.685 -6.162 1.00 98.69 105 ALA A N 1
ATOM 785 C CA . ALA A 1 105 ? 1.510 -9.748 -5.991 1.00 98.69 105 ALA A CA 1
ATOM 786 C C . ALA A 1 105 ? 1.538 -8.616 -7.035 1.00 98.69 105 ALA A C 1
ATOM 788 O O . ALA A 1 105 ? 0.496 -8.245 -7.575 1.00 98.69 105 ALA A O 1
ATOM 789 N N . LEU A 1 106 ? 2.720 -8.085 -7.366 1.00 98.69 106 LEU A N 1
ATOM 790 C CA . LEU A 1 106 ? 2.879 -7.097 -8.441 1.00 98.69 106 LEU A CA 1
ATOM 791 C C . LEU A 1 106 ? 2.578 -7.702 -9.823 1.00 98.69 106 LEU A C 1
ATOM 793 O O . LEU A 1 106 ? 2.016 -7.028 -10.689 1.00 98.69 106 LEU A O 1
ATOM 797 N N . ALA A 1 107 ? 2.927 -8.971 -10.028 1.00 98.56 107 ALA A N 1
ATOM 798 C CA . ALA A 1 107 ? 2.718 -9.702 -11.272 1.00 98.56 107 ALA A CA 1
ATOM 799 C C . ALA A 1 107 ? 1.330 -10.355 -11.400 1.00 98.56 107 ALA A C 1
ATOM 801 O O . ALA A 1 107 ? 1.023 -10.916 -12.450 1.00 98.56 107 ALA A O 1
ATOM 802 N N . ASP A 1 108 ? 0.470 -10.260 -10.383 1.00 98.50 108 ASP A N 1
ATOM 803 C CA . ASP A 1 108 ? -0.879 -10.820 -10.437 1.00 98.50 108 ASP A CA 1
ATOM 804 C C . ASP A 1 108 ? -1.725 -10.073 -11.493 1.00 98.50 108 ASP A C 1
ATOM 806 O O . ASP A 1 108 ? -1.781 -8.834 -11.475 1.00 98.50 108 ASP A O 1
ATOM 810 N N . PRO A 1 109 ? -2.413 -10.775 -12.416 1.00 97.94 109 PRO A N 1
ATOM 811 C CA . PRO A 1 109 ? -3.261 -10.141 -13.429 1.00 97.94 109 PRO A CA 1
ATOM 812 C C . PRO A 1 109 ? -4.406 -9.305 -12.837 1.00 97.94 109 PRO A C 1
ATOM 814 O O . PRO A 1 109 ? -4.947 -8.438 -13.521 1.00 97.94 109 PRO A O 1
ATOM 817 N N . ARG A 1 110 ? -4.781 -9.548 -11.577 1.00 97.31 110 ARG A N 1
ATOM 818 C CA . ARG A 1 110 ? -5.847 -8.833 -10.861 1.00 97.31 110 ARG A CA 1
ATOM 819 C C . ARG A 1 110 ? -5.341 -7.551 -10.203 1.00 97.31 110 ARG A C 1
ATOM 821 O O . ARG A 1 110 ? -6.148 -6.656 -9.955 1.00 97.31 110 ARG A O 1
ATOM 828 N N . THR A 1 111 ? -4.033 -7.427 -9.967 1.00 98.50 111 THR A N 1
ATOM 829 C CA . THR A 1 111 ? -3.421 -6.184 -9.487 1.00 98.50 111 THR A CA 1
ATOM 830 C C . THR A 1 111 ? -3.495 -5.132 -10.584 1.00 98.50 111 THR A C 1
ATOM 832 O O . THR A 1 111 ? -2.953 -5.309 -11.678 1.00 98.50 111 THR A O 1
ATOM 835 N N . ARG A 1 112 ? -4.168 -4.020 -10.277 1.00 97.06 112 ARG A N 1
ATOM 836 C CA . ARG A 1 112 ? -4.341 -2.883 -11.194 1.00 97.06 112 ARG A CA 1
ATOM 837 C C . ARG A 1 112 ? -3.598 -1.641 -10.720 1.00 97.06 112 ARG A C 1
ATOM 839 O O . ARG A 1 112 ? -3.137 -0.851 -11.541 1.00 97.06 112 ARG A O 1
ATOM 846 N N . VAL A 1 113 ? -3.487 -1.472 -9.401 1.00 98.44 113 VAL A N 1
ATOM 847 C CA . VAL A 1 113 ? -2.899 -0.284 -8.780 1.00 98.44 113 VAL A CA 1
ATOM 848 C C . VAL A 1 113 ? -1.820 -0.696 -7.788 1.00 98.44 113 VAL A C 1
ATOM 850 O O . VAL A 1 113 ? -2.016 -1.588 -6.964 1.00 98.44 113 VAL A O 1
ATOM 853 N N . VAL A 1 114 ? -0.690 -0.003 -7.832 1.00 98.81 114 VAL A N 1
ATOM 854 C CA . VAL A 1 114 ? 0.317 -0.039 -6.777 1.00 98.81 114 VAL A CA 1
ATOM 855 C C . VAL A 1 114 ? 0.354 1.330 -6.133 1.00 98.81 114 VAL A C 1
ATOM 857 O O . VAL A 1 114 ? 0.566 2.331 -6.809 1.00 98.81 114 VAL A O 1
ATOM 860 N N . THR A 1 115 ? 0.131 1.377 -4.828 1.00 98.62 115 THR A N 1
ATOM 861 C CA . THR A 1 115 ? 0.279 2.598 -4.031 1.00 98.62 115 THR A CA 1
ATOM 862 C C . THR A 1 115 ? 1.525 2.488 -3.166 1.00 98.62 115 THR A C 1
ATOM 864 O O . THR A 1 115 ? 1.970 1.378 -2.871 1.00 98.62 115 THR A O 1
ATOM 867 N N . LEU A 1 116 ? 2.120 3.607 -2.758 1.00 97.25 116 LEU A N 1
ATOM 868 C CA . LEU A 1 116 ? 3.299 3.557 -1.892 1.00 97.25 116 LEU A CA 1
ATOM 869 C C . LEU A 1 116 ? 3.443 4.765 -0.969 1.00 97.25 116 LEU A C 1
ATOM 871 O O . LEU A 1 116 ? 3.182 5.896 -1.373 1.00 97.25 116 LEU A O 1
ATOM 875 N N . THR A 1 117 ? 3.886 4.488 0.257 1.00 95.94 117 THR A N 1
ATOM 876 C CA . THR A 1 117 ? 4.321 5.470 1.259 1.00 95.94 117 THR A CA 1
ATOM 877 C C . THR A 1 117 ? 5.635 5.004 1.863 1.00 95.94 117 THR A C 1
ATOM 879 O O . THR A 1 117 ? 5.680 4.322 2.892 1.00 95.94 117 THR A O 1
ATOM 882 N N . VAL A 1 118 ? 6.729 5.304 1.172 1.00 90.94 118 VAL A N 1
ATOM 883 C CA . VAL A 1 118 ? 8.071 4.826 1.532 1.00 90.94 118 VAL A CA 1
ATOM 884 C C . VAL A 1 118 ? 8.974 5.932 2.058 1.00 90.94 118 VAL A C 1
ATOM 886 O O . VAL A 1 118 ? 10.145 5.672 2.346 1.00 90.94 118 VAL A O 1
ATOM 889 N N . THR A 1 119 ? 8.420 7.131 2.263 1.00 85.44 119 THR A N 1
ATOM 890 C CA . THR A 1 119 ? 9.117 8.384 2.585 1.00 85.44 119 THR A CA 1
ATOM 891 C C . THR A 1 119 ? 10.064 8.826 1.473 1.00 85.44 119 THR A C 1
ATOM 893 O O . THR A 1 119 ? 10.419 8.053 0.586 1.00 85.44 119 THR A O 1
ATOM 896 N N . GLU A 1 120 ? 10.555 10.058 1.545 1.00 78.19 120 GLU A N 1
ATOM 897 C CA . GLU A 1 120 ? 11.520 10.636 0.605 1.00 78.19 120 GLU A CA 1
ATOM 898 C C . GLU A 1 120 ? 12.782 9.768 0.474 1.00 78.19 120 GLU A C 1
ATOM 900 O O . GLU A 1 120 ? 13.364 9.652 -0.606 1.00 78.19 120 GLU A O 1
ATOM 905 N N . LYS A 1 121 ? 13.164 9.080 1.559 1.00 77.81 121 LYS A N 1
ATOM 906 C CA . LYS A 1 121 ? 14.305 8.154 1.580 1.00 77.81 121 LYS A CA 1
ATOM 907 C C . LYS A 1 121 ? 14.108 6.960 0.646 1.00 77.81 121 LYS A C 1
ATOM 909 O O . LYS A 1 121 ? 15.082 6.492 0.066 1.00 77.81 121 LYS A O 1
ATOM 914 N N . GLY A 1 122 ? 12.873 6.483 0.486 1.00 77.06 122 GLY A N 1
ATOM 915 C CA . GLY A 1 122 ? 12.554 5.331 -0.359 1.00 77.06 122 GLY A CA 1
ATOM 916 C C . GLY A 1 122 ? 12.672 5.609 -1.858 1.00 77.06 122 GLY A C 1
ATOM 917 O O . GLY A 1 122 ? 12.842 4.675 -2.636 1.00 77.06 122 GLY A O 1
ATOM 918 N N . TYR A 1 123 ? 12.652 6.881 -2.268 1.00 78.38 123 TYR A N 1
ATOM 919 C CA . TYR A 1 123 ? 12.858 7.275 -3.666 1.00 78.38 123 TYR A CA 1
ATOM 920 C C . TYR A 1 123 ? 14.335 7.332 -4.045 1.00 78.38 123 TYR A C 1
ATOM 922 O O . TYR A 1 123 ? 14.635 7.457 -5.231 1.00 78.38 123 TYR A O 1
ATOM 930 N N . HIS A 1 124 ? 15.243 7.249 -3.063 1.00 71.44 124 HIS A N 1
ATOM 931 C CA . HIS A 1 124 ? 16.675 7.444 -3.260 1.00 71.44 124 HIS A CA 1
ATOM 932 C C . HIS A 1 124 ? 16.964 8.711 -4.087 1.00 71.44 124 HIS A C 1
ATOM 934 O O . HIS A 1 124 ? 17.762 8.683 -5.010 1.00 71.44 124 HIS A O 1
ATOM 940 N N . LEU A 1 125 ? 16.299 9.837 -3.803 1.00 59.44 125 LEU A N 1
ATOM 941 C CA . LEU A 1 125 ? 16.562 11.089 -4.524 1.00 59.44 125 LEU A CA 1
ATOM 942 C C . LEU A 1 125 ? 17.991 11.557 -4.204 1.00 59.44 125 LEU A C 1
ATOM 944 O O . LEU A 1 125 ? 18.248 12.105 -3.135 1.00 59.44 125 LEU A O 1
ATOM 948 N N . VAL A 1 126 ? 18.931 11.292 -5.107 1.00 53.88 126 VAL A N 1
ATOM 949 C CA . VAL A 1 126 ? 20.318 11.768 -5.029 1.00 53.88 126 VAL A CA 1
ATOM 950 C C . VAL A 1 126 ? 20.494 13.060 -5.835 1.00 53.88 126 VAL A C 1
ATOM 952 O O . VAL A 1 126 ? 19.683 13.340 -6.723 1.00 53.88 126 VAL A O 1
ATOM 955 N N . PRO A 1 127 ? 21.557 13.843 -5.568 1.00 53.06 127 PRO A N 1
ATOM 956 C CA . PRO A 1 127 ? 21.981 14.924 -6.456 1.00 53.06 127 PRO A CA 1
ATOM 957 C C . PRO A 1 127 ? 22.162 14.428 -7.900 1.00 53.06 127 PRO A C 1
ATOM 959 O O . PRO A 1 127 ? 22.502 13.264 -8.114 1.00 53.06 127 PRO A O 1
ATOM 962 N N . ALA A 1 128 ? 21.960 15.315 -8.879 1.00 54.06 128 ALA A N 1
ATOM 963 C CA . ALA A 1 128 ? 21.914 14.990 -10.311 1.00 54.06 128 ALA A CA 1
ATOM 964 C C . ALA A 1 128 ? 23.142 14.220 -10.850 1.00 54.06 128 ALA A C 1
ATOM 966 O O . ALA A 1 128 ? 23.014 13.508 -11.844 1.00 54.06 128 ALA A O 1
ATOM 967 N N . ASP A 1 129 ? 24.285 14.319 -10.165 1.00 51.25 129 ASP A N 1
ATOM 968 C CA . ASP A 1 129 ? 25.590 13.834 -10.631 1.00 51.25 129 ASP A CA 1
ATOM 969 C C . ASP A 1 129 ? 25.952 12.413 -10.155 1.00 51.25 129 ASP A C 1
ATOM 971 O O . ASP A 1 129 ? 26.978 11.868 -10.558 1.00 51.25 129 ASP A O 1
ATOM 975 N N . ALA A 1 130 ? 25.136 11.784 -9.301 1.00 60.56 130 ALA A N 1
ATOM 976 C CA . ALA A 1 130 ? 25.350 10.394 -8.900 1.00 60.56 130 ALA A CA 1
ATOM 977 C C . ALA A 1 130 ? 24.675 9.429 -9.891 1.00 60.56 130 ALA A C 1
ATOM 979 O O . ALA A 1 130 ? 23.469 9.525 -10.140 1.00 60.56 130 ALA A O 1
ATOM 980 N N . ASP A 1 131 ? 25.424 8.446 -10.406 1.00 68.44 131 ASP A N 1
ATOM 981 C CA . ASP A 1 131 ? 24.874 7.350 -11.221 1.00 68.44 131 ASP A CA 1
ATOM 982 C C . ASP A 1 131 ? 24.163 6.309 -10.338 1.00 68.44 131 ASP A C 1
ATOM 984 O O . ASP A 1 131 ? 24.563 5.155 -10.178 1.00 68.44 131 ASP A O 1
ATOM 988 N N . LEU A 1 132 ? 23.092 6.761 -9.693 1.00 68.75 132 LEU A N 1
ATOM 989 C CA . LEU A 1 132 ? 22.225 5.922 -8.885 1.00 68.75 132 LEU A CA 1
ATOM 990 C C . LEU A 1 132 ? 21.599 4.758 -9.669 1.00 68.75 132 LEU A C 1
ATOM 992 O O . LEU A 1 132 ? 21.492 3.681 -9.089 1.00 68.75 132 LEU A O 1
ATOM 996 N N . PRO A 1 133 ? 21.223 4.891 -10.955 1.00 65.69 133 PRO A N 1
ATOM 997 C CA . PRO A 1 133 ? 20.797 3.744 -11.750 1.00 65.69 133 PRO A CA 1
ATOM 998 C C . PRO A 1 133 ? 21.840 2.622 -11.803 1.00 65.69 133 PRO A C 1
ATOM 1000 O O . PRO A 1 133 ? 21.468 1.461 -11.634 1.00 65.69 133 PRO A O 1
ATOM 1003 N N . ALA A 1 134 ? 23.134 2.935 -11.944 1.00 65.75 134 ALA A N 1
ATOM 1004 C CA . ALA A 1 134 ? 24.187 1.921 -11.867 1.00 65.75 134 ALA A CA 1
ATOM 1005 C C . ALA A 1 134 ? 24.293 1.280 -10.472 1.00 65.75 134 ALA A C 1
ATOM 1007 O O . ALA A 1 134 ? 24.466 0.063 -10.375 1.00 65.75 134 ALA A O 1
ATOM 1008 N N . LEU A 1 135 ? 24.126 2.065 -9.401 1.00 65.81 135 LEU A N 1
ATOM 1009 C CA . LEU A 1 135 ? 24.121 1.564 -8.018 1.00 65.81 135 LEU A CA 1
ATOM 1010 C C . LEU A 1 135 ? 22.909 0.669 -7.718 1.00 65.81 135 LEU A C 1
ATOM 1012 O O . LEU A 1 135 ? 23.019 -0.313 -6.988 1.00 65.81 135 LEU A O 1
ATOM 1016 N N . LEU A 1 136 ? 21.752 0.987 -8.297 1.00 75.69 136 LEU A N 1
ATOM 1017 C CA . LEU A 1 136 ? 20.516 0.227 -8.118 1.00 75.69 136 LEU A CA 1
ATOM 1018 C C . LEU A 1 136 ? 20.400 -0.954 -9.085 1.00 75.69 136 LEU A C 1
ATOM 1020 O O . LEU A 1 136 ? 19.608 -1.861 -8.836 1.00 75.69 136 LEU A O 1
ATOM 1024 N N . ARG A 1 137 ? 21.206 -1.004 -10.153 1.00 74.44 137 ARG A N 1
ATOM 1025 C CA . ARG A 1 137 ? 21.224 -2.126 -11.102 1.00 74.44 137 ARG A CA 1
ATOM 1026 C C . ARG A 1 137 ? 21.444 -3.455 -10.388 1.00 74.44 137 ARG A C 1
ATOM 1028 O O . ARG A 1 137 ? 20.749 -4.424 -10.684 1.00 74.44 137 ARG A O 1
ATOM 1035 N N . GLU A 1 138 ? 22.362 -3.496 -9.425 1.00 79.94 138 GLU A N 1
ATOM 1036 C CA . GLU A 1 138 ? 22.582 -4.699 -8.622 1.00 79.94 138 GLU A CA 1
ATOM 1037 C C . GLU A 1 138 ? 21.324 -5.099 -7.855 1.00 79.94 138 GLU A C 1
ATOM 1039 O O . GLU A 1 138 ? 20.955 -6.267 -7.891 1.00 79.94 138 GLU A O 1
ATOM 1044 N N . ASP A 1 139 ? 20.635 -4.142 -7.224 1.00 86.19 139 ASP A N 1
ATOM 1045 C CA . ASP A 1 139 ? 19.403 -4.393 -6.471 1.00 86.19 139 ASP A CA 1
ATOM 1046 C C . ASP A 1 139 ? 18.315 -5.044 -7.330 1.00 86.19 139 ASP A C 1
ATOM 1048 O O . ASP A 1 139 ? 17.669 -6.002 -6.910 1.00 86.19 139 ASP A O 1
ATOM 1052 N N . THR A 1 140 ? 18.165 -4.586 -8.575 1.00 86.56 140 THR A N 1
ATOM 1053 C CA . THR A 1 140 ? 17.140 -5.116 -9.482 1.00 86.56 140 THR A CA 1
ATOM 1054 C C . THR A 1 140 ? 17.331 -6.590 -9.846 1.00 86.56 140 THR A C 1
ATOM 1056 O O . THR A 1 140 ? 16.350 -7.267 -10.155 1.00 86.56 140 THR A O 1
ATOM 1059 N N . ALA A 1 141 ? 18.564 -7.097 -9.780 1.00 85.56 141 ALA A N 1
ATOM 1060 C CA . ALA A 1 141 ? 18.902 -8.484 -10.089 1.00 85.56 141 ALA A CA 1
ATOM 1061 C C . ALA A 1 141 ? 18.978 -9.389 -8.842 1.00 85.56 141 ALA A C 1
ATOM 1063 O O . ALA A 1 141 ? 19.191 -10.594 -8.975 1.00 85.56 141 ALA A O 1
ATOM 1064 N N . ARG A 1 142 ? 18.827 -8.843 -7.626 1.00 87.88 142 ARG A N 1
ATOM 1065 C CA . ARG A 1 142 ? 18.888 -9.632 -6.385 1.00 87.88 142 ARG A CA 1
ATOM 1066 C C . ARG A 1 142 ? 17.667 -10.528 -6.247 1.00 87.88 142 ARG A C 1
ATOM 1068 O O . ARG A 1 142 ? 16.551 -10.073 -6.447 1.00 87.88 142 ARG A O 1
ATOM 1075 N N . ALA A 1 143 ? 17.859 -11.756 -5.767 1.00 88.06 143 ALA A N 1
ATOM 1076 C CA . ALA A 1 143 ? 16.740 -12.621 -5.375 1.00 88.06 143 ALA A CA 1
ATOM 1077 C C . ALA A 1 143 ? 15.842 -11.967 -4.302 1.00 88.06 143 ALA A C 1
ATOM 1079 O O . ALA A 1 143 ? 14.632 -12.165 -4.298 1.00 88.06 143 ALA A O 1
ATOM 1080 N N . THR A 1 144 ? 16.436 -11.138 -3.437 1.00 89.50 144 THR A N 1
ATOM 1081 C CA . THR A 1 144 ? 15.732 -10.321 -2.443 1.00 89.50 144 THR A CA 1
ATOM 1082 C C . THR A 1 144 ? 16.038 -8.844 -2.695 1.00 89.50 144 THR A C 1
ATOM 1084 O O . THR A 1 144 ? 17.070 -8.350 -2.223 1.00 89.50 144 THR A O 1
ATOM 1087 N N . PRO A 1 145 ? 15.187 -8.125 -3.449 1.00 92.12 145 PRO A N 1
ATOM 1088 C CA . PRO A 1 145 ? 15.332 -6.687 -3.622 1.00 92.12 145 PRO A CA 1
ATOM 1089 C C . PRO A 1 145 ? 15.256 -5.934 -2.292 1.00 92.12 145 PRO A C 1
ATOM 1091 O O . PRO A 1 145 ? 14.476 -6.272 -1.397 1.00 92.12 145 PRO A O 1
ATOM 1094 N N . GLN A 1 146 ? 16.057 -4.884 -2.173 1.00 87.81 146 GLN A N 1
ATOM 1095 C CA . GLN A 1 146 ? 16.121 -4.006 -1.007 1.00 87.81 146 GLN A CA 1
ATOM 1096 C C . GLN A 1 146 ? 15.380 -2.687 -1.241 1.00 87.81 146 GLN A C 1
ATOM 1098 O O . GLN A 1 146 ? 15.003 -2.022 -0.275 1.00 87.81 146 GLN A O 1
ATOM 1103 N N . THR A 1 147 ? 15.144 -2.306 -2.500 1.00 91.81 147 THR A N 1
ATOM 1104 C CA . THR A 1 147 ? 14.446 -1.065 -2.860 1.00 91.81 147 THR A CA 1
ATOM 1105 C C . THR A 1 147 ? 13.120 -1.339 -3.560 1.00 91.81 147 THR A C 1
ATOM 1107 O O . THR A 1 147 ? 12.914 -2.399 -4.152 1.00 91.81 147 THR A O 1
ATOM 1110 N N . ILE A 1 148 ? 12.221 -0.346 -3.560 1.00 94.25 148 ILE A N 1
ATOM 1111 C CA . ILE A 1 148 ? 10.986 -0.413 -4.359 1.00 94.25 148 ILE A CA 1
ATOM 1112 C C . ILE A 1 148 ? 11.281 -0.646 -5.845 1.00 94.25 148 ILE A C 1
ATOM 1114 O O . ILE A 1 148 ? 10.513 -1.323 -6.522 1.00 94.25 148 ILE A O 1
ATOM 1118 N N . TYR A 1 149 ? 12.403 -0.127 -6.351 1.00 94.50 149 TYR A N 1
ATOM 1119 C CA . TYR A 1 149 ? 12.765 -0.222 -7.759 1.00 94.50 149 TYR A CA 1
ATOM 1120 C C . TYR A 1 149 ? 13.140 -1.646 -8.153 1.00 94.50 149 TYR A C 1
ATOM 1122 O O . TYR A 1 149 ? 12.767 -2.084 -9.238 1.00 94.50 149 TYR A O 1
ATOM 1130 N N . GLY A 1 150 ? 13.810 -2.394 -7.274 1.00 94.38 150 GLY A N 1
ATOM 1131 C CA . GLY A 1 150 ? 14.100 -3.800 -7.530 1.00 94.38 150 GLY A CA 1
ATOM 1132 C C . GLY A 1 150 ? 12.834 -4.662 -7.566 1.00 94.38 150 GLY A C 1
ATOM 1133 O O . GLY A 1 150 ? 12.677 -5.466 -8.486 1.00 94.38 150 GLY A O 1
ATOM 1134 N N . TYR A 1 151 ? 11.874 -4.415 -6.664 1.00 97.50 151 TYR A N 1
ATOM 1135 C CA . TYR A 1 151 ? 10.560 -5.074 -6.717 1.00 97.50 151 TYR A CA 1
ATOM 1136 C C . TYR A 1 151 ? 9.774 -4.711 -7.979 1.00 97.50 151 TYR A C 1
ATOM 1138 O O . TYR A 1 151 ? 9.233 -5.601 -8.635 1.00 97.50 151 TYR A O 1
ATOM 1146 N N . PHE A 1 152 ? 9.739 -3.430 -8.363 1.00 97.75 152 PHE A N 1
ATOM 1147 C CA . PHE A 1 152 ? 9.099 -3.016 -9.612 1.00 97.75 152 PHE A CA 1
ATOM 1148 C C . PHE A 1 152 ? 9.768 -3.645 -10.830 1.00 97.75 152 PHE A C 1
ATOM 1150 O O . PHE A 1 152 ? 9.064 -4.126 -11.710 1.00 97.75 152 PHE A O 1
ATOM 1157 N N . ALA A 1 153 ? 11.100 -3.694 -10.884 1.00 96.75 153 ALA A N 1
ATOM 1158 C CA . ALA A 1 153 ? 11.810 -4.292 -12.007 1.00 96.75 153 ALA A CA 1
ATOM 1159 C C . ALA A 1 153 ? 11.431 -5.766 -12.196 1.00 96.75 153 ALA A C 1
ATOM 1161 O O . ALA A 1 153 ? 11.090 -6.163 -13.305 1.00 96.75 153 ALA A O 1
ATOM 1162 N N . GLN A 1 154 ? 11.407 -6.553 -11.119 1.00 97.56 154 GLN A N 1
ATOM 1163 C CA . GLN A 1 154 ? 11.035 -7.970 -11.191 1.00 97.56 154 GLN A CA 1
ATOM 1164 C C . GLN A 1 154 ? 9.542 -8.175 -11.468 1.00 97.56 154 GLN A C 1
ATOM 1166 O O . GLN A 1 154 ? 9.180 -8.987 -12.317 1.00 97.56 154 GLN A O 1
ATOM 1171 N N . GLY A 1 155 ? 8.668 -7.412 -10.806 1.00 98.25 155 GLY A N 1
ATOM 1172 C CA . GLY A 1 155 ? 7.224 -7.500 -11.023 1.00 98.25 155 GLY A CA 1
ATOM 1173 C C . GLY A 1 155 ? 6.833 -7.129 -12.454 1.00 98.25 155 GLY A C 1
ATOM 1174 O O . GLY A 1 155 ? 6.119 -7.876 -13.115 1.00 98.25 155 GLY A O 1
ATOM 1175 N N . LEU A 1 156 ? 7.336 -6.004 -12.972 1.00 98.50 156 LEU A N 1
ATOM 1176 C CA . LEU A 1 156 ? 7.034 -5.540 -14.330 1.00 98.50 156 LEU A CA 1
ATOM 1177 C C . LEU A 1 156 ? 7.645 -6.448 -15.404 1.00 98.50 156 LEU A C 1
ATOM 1179 O O . LEU A 1 156 ? 7.008 -6.674 -16.430 1.00 98.50 156 LEU A O 1
ATOM 1183 N N . GLU A 1 157 ? 8.833 -7.009 -15.168 1.00 97.81 157 GLU A N 1
ATOM 1184 C CA . GLU A 1 157 ? 9.425 -8.015 -16.055 1.00 97.81 157 GLU A CA 1
ATOM 1185 C C . GLU A 1 157 ? 8.524 -9.249 -16.174 1.00 97.81 157 GLU A C 1
ATOM 1187 O O . GLU A 1 157 ? 8.226 -9.676 -17.291 1.00 97.81 157 GLU A O 1
ATOM 1192 N N . GLN A 1 158 ? 8.025 -9.774 -15.048 1.00 98.38 158 GLN A N 1
ATOM 1193 C CA . GLN A 1 158 ? 7.090 -10.902 -15.052 1.00 98.38 158 GLN A CA 1
ATOM 1194 C C . GLN A 1 158 ? 5.769 -10.552 -15.741 1.00 98.38 158 GLN A C 1
ATOM 1196 O O . GLN A 1 158 ? 5.260 -11.350 -16.527 1.00 98.38 158 GLN A O 1
ATOM 1201 N N . ARG A 1 159 ? 5.227 -9.347 -15.512 1.00 98.62 159 ARG A N 1
ATOM 1202 C CA . ARG A 1 159 ? 4.021 -8.886 -16.220 1.00 98.62 159 ARG A CA 1
ATOM 1203 C C . ARG A 1 159 ? 4.231 -8.863 -17.728 1.00 98.62 159 ARG A C 1
ATOM 1205 O O . ARG A 1 159 ? 3.413 -9.426 -18.451 1.00 98.62 159 ARG A O 1
ATOM 1212 N N . ARG A 1 160 ? 5.337 -8.272 -18.195 1.00 98.38 160 ARG A N 1
ATOM 1213 C CA . ARG A 1 160 ? 5.690 -8.222 -19.621 1.00 98.38 160 ARG A CA 1
ATOM 1214 C C . ARG A 1 160 ? 5.840 -9.627 -20.202 1.00 98.38 160 ARG A C 1
ATOM 1216 O O . ARG A 1 160 ? 5.253 -9.913 -21.240 1.00 98.38 160 ARG A O 1
ATOM 1223 N N . ALA A 1 161 ? 6.598 -10.500 -19.536 1.00 98.12 161 ALA A N 1
ATOM 1224 C CA . ALA A 1 161 ? 6.843 -11.870 -19.991 1.00 98.12 161 ALA A CA 1
ATOM 1225 C C . ALA A 1 161 ? 5.549 -12.694 -20.106 1.00 98.12 161 ALA A C 1
ATOM 1227 O O . ALA A 1 161 ? 5.420 -13.514 -21.011 1.00 98.12 161 ALA A O 1
ATOM 1228 N N . ASN A 1 162 ? 4.574 -12.426 -19.235 1.00 98.12 162 ASN A N 1
ATOM 1229 C CA . ASN A 1 162 ? 3.274 -13.095 -19.220 1.00 98.12 162 ASN A CA 1
ATOM 1230 C C . ASN A 1 162 ? 2.200 -12.387 -20.070 1.00 98.12 162 ASN A C 1
ATOM 1232 O O . ASN A 1 162 ? 1.034 -12.774 -20.019 1.00 98.12 162 ASN A O 1
ATOM 1236 N N . GLY A 1 163 ? 2.553 -11.342 -20.828 1.00 98.00 163 GLY A N 1
ATOM 1237 C CA . GLY A 1 163 ? 1.606 -10.604 -21.674 1.00 98.00 163 GLY A CA 1
ATOM 1238 C C . GLY A 1 163 ? 0.526 -9.838 -20.899 1.00 98.00 163 GLY A C 1
ATOM 1239 O O . GLY A 1 163 ? -0.557 -9.595 -21.430 1.00 98.00 163 GLY A O 1
ATOM 1240 N N . LEU A 1 164 ? 0.790 -9.475 -19.642 1.00 98.38 164 LEU A N 1
ATOM 1241 C CA . LEU A 1 164 ? -0.139 -8.723 -18.798 1.00 98.38 164 LEU A CA 1
ATOM 1242 C C . LEU A 1 164 ? -0.071 -7.219 -19.091 1.00 98.38 164 LEU A C 1
ATOM 1244 O O . LEU A 1 164 ? 0.928 -6.711 -19.594 1.00 98.38 164 LEU A O 1
ATOM 1248 N N . SER A 1 165 ? -1.123 -6.480 -18.730 1.00 96.62 165 SER A N 1
ATOM 1249 C CA . SER A 1 165 ? -1.117 -5.014 -18.808 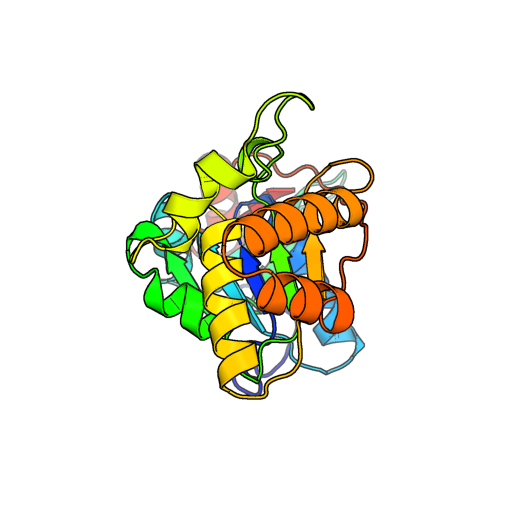1.00 96.62 165 SER A CA 1
ATOM 1250 C C . SER A 1 165 ? -0.113 -4.403 -17.827 1.00 96.62 165 SER A C 1
ATOM 1252 O O . SER A 1 165 ? 0.232 -5.020 -16.817 1.00 96.62 165 SER A O 1
ATOM 1254 N N . GLY A 1 166 ? 0.294 -3.153 -18.056 1.00 97.75 166 GLY A N 1
ATOM 1255 C CA . GLY A 1 166 ? 1.009 -2.380 -17.040 1.00 97.75 166 GLY A CA 1
ATOM 1256 C C . GLY A 1 166 ? 0.129 -2.016 -15.837 1.00 97.75 166 GLY A C 1
ATOM 1257 O O . GLY A 1 166 ? -1.015 -2.467 -15.714 1.00 97.75 166 GLY A O 1
ATOM 1258 N N . LEU A 1 167 ? 0.702 -1.225 -14.930 1.00 98.62 167 LEU A N 1
ATOM 1259 C CA . LEU A 1 167 ? 0.114 -0.851 -13.643 1.00 98.62 167 LEU A CA 1
ATOM 1260 C C . LEU A 1 167 ? -0.081 0.664 -13.546 1.00 98.62 167 LEU A C 1
ATOM 1262 O O . LEU A 1 167 ? 0.704 1.442 -14.092 1.00 98.62 167 LEU A O 1
ATOM 1266 N N . THR A 1 168 ? -1.074 1.088 -12.770 1.00 98.81 168 THR A N 1
ATOM 1267 C CA . THR A 1 168 ? -1.092 2.451 -12.225 1.00 98.81 168 THR A CA 1
ATOM 1268 C C . THR A 1 168 ? -0.244 2.475 -10.962 1.00 98.81 168 THR A C 1
ATOM 1270 O O . THR A 1 168 ? -0.565 1.786 -9.996 1.00 98.81 168 THR A O 1
ATOM 1273 N N . ILE A 1 169 ? 0.834 3.256 -10.955 1.00 98.75 169 ILE A N 1
ATOM 1274 C CA . ILE A 1 169 ? 1.767 3.369 -9.833 1.00 98.75 169 ILE A CA 1
ATOM 1275 C C . ILE A 1 169 ? 1.605 4.756 -9.207 1.00 98.75 169 ILE A C 1
ATOM 1277 O O . ILE A 1 169 ? 2.088 5.759 -9.728 1.00 98.75 169 ILE A O 1
ATOM 1281 N N . LEU A 1 170 ? 0.893 4.807 -8.085 1.00 98.44 170 LEU A N 1
ATOM 1282 C CA . LEU A 1 170 ? 0.514 6.028 -7.385 1.00 98.44 170 LEU A CA 1
ATOM 1283 C C . LEU A 1 170 ? 1.392 6.228 -6.144 1.00 98.44 170 LEU A C 1
ATOM 1285 O O . LEU A 1 170 ? 1.263 5.520 -5.143 1.00 98.44 170 LEU A O 1
ATOM 1289 N N . SER A 1 171 ? 2.258 7.237 -6.190 1.00 97.88 171 SER A N 1
ATOM 1290 C CA . SER A 1 171 ? 2.921 7.717 -4.980 1.00 97.88 171 SER A CA 1
ATOM 1291 C C . SER A 1 171 ? 1.905 8.378 -4.055 1.00 97.88 171 SER A C 1
ATOM 1293 O O . SER A 1 171 ? 1.082 9.167 -4.501 1.00 97.88 171 SER A O 1
ATOM 1295 N N . CYS A 1 172 ? 1.970 8.059 -2.766 1.00 97.56 172 CYS A N 1
ATOM 1296 C CA . CYS A 1 172 ? 1.215 8.709 -1.700 1.00 97.56 172 CYS A CA 1
ATOM 1297 C C . CYS A 1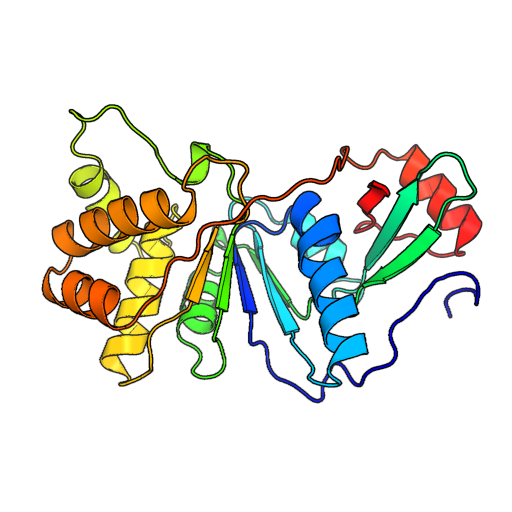 172 ? 2.151 9.346 -0.664 1.00 97.56 172 CYS A C 1
ATOM 1299 O O . CYS A 1 172 ? 1.743 9.571 0.470 1.00 97.56 172 CYS A O 1
ATOM 1301 N N . ASP A 1 173 ? 3.407 9.609 -1.025 1.00 95.44 173 ASP A N 1
ATOM 1302 C CA . ASP A 1 173 ? 4.330 10.361 -0.178 1.00 95.44 173 ASP A CA 1
ATOM 1303 C C . ASP A 1 173 ? 4.143 11.868 -0.380 1.00 95.44 173 ASP A C 1
ATOM 1305 O O . ASP A 1 173 ? 3.763 12.325 -1.464 1.00 95.44 173 ASP A O 1
ATOM 1309 N N . ASN A 1 174 ? 4.443 12.640 0.666 1.00 93.12 174 ASN A N 1
ATOM 1310 C CA . ASN A 1 174 ? 4.362 14.099 0.659 1.00 93.12 174 ASN A CA 1
ATOM 1311 C C . ASN A 1 174 ? 5.563 14.720 -0.077 1.00 93.12 174 ASN A C 1
ATOM 1313 O O . ASN A 1 174 ? 6.472 15.282 0.528 1.00 93.12 174 ASN A O 1
ATOM 1317 N N . LEU A 1 175 ? 5.581 14.570 -1.399 1.00 90.81 175 LEU A N 1
ATOM 1318 C CA . LEU A 1 175 ? 6.623 15.077 -2.283 1.00 90.81 175 LEU A CA 1
ATOM 1319 C C . LEU A 1 175 ? 5.979 15.831 -3.452 1.00 90.81 175 LEU A C 1
ATOM 1321 O O . LEU A 1 175 ? 4.998 15.377 -4.039 1.00 90.81 175 LEU A O 1
ATOM 1325 N N . ALA A 1 176 ? 6.543 16.980 -3.820 1.00 92.38 176 ALA A N 1
ATOM 1326 C CA . ALA A 1 176 ? 6.095 17.702 -5.005 1.00 92.38 176 ALA A CA 1
ATOM 1327 C C . ALA A 1 176 ? 6.339 16.858 -6.263 1.00 92.38 176 ALA A C 1
ATOM 1329 O O . ALA A 1 176 ? 7.443 16.343 -6.454 1.00 92.38 176 ALA A O 1
ATOM 1330 N N . GLU A 1 177 ? 5.322 16.750 -7.122 1.00 94.50 177 GLU A N 1
ATOM 1331 C CA . GLU A 1 177 ? 5.395 15.982 -8.376 1.00 94.50 177 GLU A CA 1
ATOM 1332 C C . GLU A 1 177 ? 5.822 14.520 -8.137 1.00 94.50 177 GLU A C 1
ATOM 1334 O O . GLU A 1 177 ? 6.653 13.959 -8.854 1.00 94.50 177 GLU A O 1
ATOM 1339 N N . ASN A 1 178 ? 5.284 13.910 -7.076 1.00 94.56 178 ASN A N 1
ATOM 1340 C CA . ASN A 1 178 ? 5.684 12.593 -6.593 1.00 94.56 178 ASN A CA 1
ATOM 1341 C C . ASN A 1 178 ? 5.595 11.474 -7.653 1.00 94.56 178 ASN A C 1
ATOM 1343 O O . ASN A 1 178 ? 6.512 10.660 -7.768 1.00 94.56 178 ASN A O 1
ATOM 1347 N N . GLY A 1 179 ? 4.545 11.469 -8.473 1.00 96.62 179 GLY A N 1
ATOM 1348 C CA . GLY A 1 179 ? 4.361 10.557 -9.599 1.00 96.62 179 GLY A CA 1
ATOM 1349 C C . GLY A 1 179 ? 5.373 10.807 -10.715 1.00 96.62 179 GLY A C 1
ATOM 1350 O O . GLY A 1 179 ? 6.002 9.863 -11.196 1.00 96.62 179 GLY A O 1
ATOM 1351 N N . THR A 1 180 ? 5.607 12.072 -11.075 1.00 95.69 180 THR A N 1
ATOM 1352 C CA . THR A 1 180 ? 6.616 12.449 -12.080 1.00 95.69 180 THR A CA 1
ATOM 1353 C C . THR A 1 180 ? 8.008 11.978 -11.660 1.00 95.69 180 THR A C 1
ATOM 1355 O O . THR A 1 180 ? 8.682 11.280 -12.418 1.00 95.69 180 THR A O 1
ATOM 1358 N N . ARG A 1 181 ? 8.414 12.275 -10.420 1.00 92.81 181 ARG A N 1
ATOM 1359 C CA . ARG A 1 181 ? 9.724 11.882 -9.876 1.00 92.81 181 ARG A CA 1
ATOM 1360 C C . ARG A 1 181 ? 9.887 10.368 -9.804 1.00 92.81 181 ARG A C 1
ATOM 1362 O O . ARG A 1 181 ? 10.950 9.846 -10.140 1.00 92.81 181 ARG A O 1
ATOM 1369 N N . LEU A 1 182 ? 8.833 9.656 -9.397 1.00 94.38 182 LEU A N 1
ATOM 1370 C CA . LEU A 1 182 ? 8.8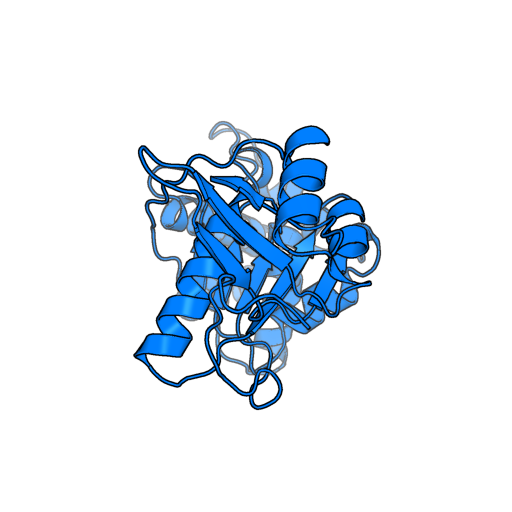37 8.196 -9.366 1.00 94.38 182 LEU A CA 1
ATOM 1371 C C . LEU A 1 182 ? 9.008 7.606 -10.767 1.00 94.38 182 LEU A C 1
ATOM 1373 O O . LEU A 1 182 ? 9.820 6.700 -10.948 1.00 94.38 182 LEU A O 1
ATOM 1377 N N . ARG A 1 183 ? 8.275 8.135 -11.755 1.00 96.06 183 ARG A N 1
ATOM 1378 C CA . ARG A 1 183 ? 8.379 7.714 -13.154 1.00 96.06 183 ARG A CA 1
ATOM 1379 C C . ARG A 1 183 ? 9.801 7.886 -13.669 1.00 96.06 183 ARG A C 1
ATOM 1381 O O . ARG A 1 183 ? 10.368 6.944 -14.212 1.00 96.06 183 ARG A O 1
ATOM 1388 N N . GLU A 1 184 ? 10.371 9.075 -13.506 1.00 93.25 184 GLU A N 1
ATOM 1389 C CA . GLU A 1 184 ? 11.720 9.385 -13.985 1.00 93.25 184 GLU A CA 1
ATOM 1390 C C . GLU A 1 184 ? 12.762 8.441 -13.389 1.00 93.25 184 GLU A C 1
ATOM 1392 O O . GLU A 1 184 ? 13.560 7.860 -14.127 1.00 93.25 184 GLU A O 1
ATOM 1397 N N . MET A 1 185 ? 12.731 8.237 -12.070 1.00 90.75 185 MET A N 1
ATOM 1398 C CA . MET A 1 185 ? 13.698 7.361 -11.418 1.00 90.75 185 MET A CA 1
ATOM 1399 C C . MET A 1 185 ? 13.499 5.897 -11.812 1.00 90.75 185 MET A C 1
ATOM 1401 O O . MET A 1 185 ? 14.470 5.227 -12.163 1.00 90.75 185 MET A O 1
ATOM 1405 N N . LEU A 1 186 ? 12.257 5.400 -11.818 1.00 93.56 186 LEU A N 1
ATOM 1406 C CA . LEU A 1 186 ? 11.983 4.015 -12.190 1.00 93.56 186 LEU A CA 1
ATOM 1407 C C . LEU A 1 186 ? 12.426 3.735 -13.630 1.00 93.56 186 LEU A C 1
ATOM 1409 O O . LEU A 1 186 ? 13.114 2.747 -13.860 1.00 93.56 186 LEU A O 1
ATOM 1413 N N . LEU A 1 187 ? 12.114 4.611 -14.590 1.00 94.75 187 LEU A N 1
ATOM 1414 C CA . LEU A 1 187 ? 12.542 4.423 -15.979 1.00 94.75 187 LEU A CA 1
ATOM 1415 C C . LEU A 1 187 ? 14.067 4.451 -16.128 1.00 94.75 187 LEU A C 1
ATOM 1417 O O . LEU A 1 187 ? 14.607 3.637 -16.874 1.00 94.75 187 LEU A O 1
ATOM 1421 N N . ARG A 1 188 ? 14.774 5.321 -15.392 1.00 91.69 188 ARG A N 1
ATOM 1422 C CA . ARG A 1 188 ? 16.247 5.337 -15.380 1.00 91.69 188 ARG A CA 1
ATOM 1423 C C . ARG A 1 188 ? 16.830 4.034 -14.827 1.00 91.69 188 ARG A C 1
ATOM 1425 O O . ARG A 1 188 ? 17.747 3.483 -15.431 1.00 91.69 188 ARG A O 1
ATOM 1432 N N . VAL A 1 189 ? 16.294 3.526 -13.715 1.00 90.81 189 VAL A N 1
ATOM 1433 C CA . VAL A 1 189 ? 16.737 2.258 -13.106 1.00 90.81 189 VAL A CA 1
ATOM 1434 C C . VAL A 1 189 ? 16.450 1.072 -14.028 1.00 90.81 189 VAL A C 1
ATOM 1436 O O . VAL A 1 189 ? 17.321 0.226 -14.224 1.00 90.81 189 VAL A O 1
ATOM 1439 N N . LEU A 1 190 ? 15.262 1.024 -14.639 1.00 93.38 190 LEU A N 1
ATOM 1440 C CA . LEU A 1 190 ? 14.920 -0.019 -15.605 1.00 93.38 190 LEU A CA 1
ATOM 1441 C C . LEU A 1 190 ? 15.833 0.043 -16.829 1.00 93.38 190 LEU A C 1
ATOM 1443 O O . LEU A 1 190 ? 16.332 -0.995 -17.237 1.00 93.38 190 LEU A O 1
ATOM 1447 N N . ALA A 1 191 ? 16.118 1.229 -17.374 1.00 92.56 191 ALA A N 1
ATOM 1448 C CA . ALA A 1 191 ? 16.964 1.369 -18.560 1.00 92.56 191 ALA A CA 1
ATOM 1449 C C . ALA A 1 191 ? 18.408 0.902 -18.317 1.00 92.56 191 ALA A C 1
ATOM 1451 O O . ALA A 1 191 ? 19.020 0.321 -19.209 1.00 92.56 191 ALA A O 1
ATOM 1452 N N . ALA A 1 192 ? 18.933 1.095 -17.102 1.00 89.44 192 ALA A N 1
ATOM 1453 C CA . ALA A 1 192 ? 20.249 0.587 -16.707 1.00 89.44 192 ALA A CA 1
ATOM 1454 C C . ALA A 1 192 ? 20.309 -0.953 -16.603 1.00 89.44 192 ALA A C 1
ATOM 1456 O O . ALA A 1 192 ? 21.400 -1.527 -16.615 1.00 89.44 192 ALA A O 1
ATOM 1457 N N . ARG A 1 193 ? 19.155 -1.626 -16.489 1.00 87.31 193 ARG A N 1
ATOM 1458 C CA . ARG A 1 193 ? 19.023 -3.090 -16.425 1.00 87.31 193 ARG A CA 1
ATOM 1459 C C . ARG A 1 193 ? 18.614 -3.699 -17.771 1.00 87.31 193 ARG A C 1
ATOM 1461 O O . ARG A 1 193 ? 19.291 -4.592 -18.266 1.00 87.31 193 ARG A O 1
ATOM 1468 N N . ASP A 1 194 ? 17.475 -3.265 -18.302 1.00 92.69 194 ASP A N 1
ATOM 1469 C CA . ASP A 1 194 ? 16.824 -3.728 -19.530 1.00 92.69 194 ASP A CA 1
ATOM 1470 C C . ASP A 1 194 ? 16.105 -2.528 -20.194 1.00 92.69 194 ASP A C 1
ATOM 1472 O O . ASP A 1 194 ? 14.995 -2.158 -19.788 1.00 92.69 194 ASP A O 1
ATOM 1476 N N . PRO A 1 195 ? 16.705 -1.914 -21.235 1.00 95.06 195 PRO A N 1
ATOM 1477 C CA . PRO A 1 195 ? 16.095 -0.810 -21.977 1.00 95.06 195 PRO A CA 1
ATOM 1478 C C . PRO A 1 195 ? 14.720 -1.136 -22.573 1.00 95.06 195 PRO A C 1
ATOM 1480 O O . PRO A 1 195 ? 13.852 -0.266 -22.618 1.00 95.06 195 PRO A O 1
ATOM 1483 N N . VAL A 1 196 ? 14.487 -2.389 -22.976 1.00 97.75 196 VAL A N 1
ATOM 1484 C CA . VAL A 1 196 ? 13.202 -2.823 -23.545 1.00 97.75 196 VAL A CA 1
ATOM 1485 C C . VAL A 1 196 ? 12.130 -2.861 -22.455 1.00 97.75 196 VAL A C 1
ATOM 1487 O O . VAL A 1 196 ? 10.966 -2.551 -22.705 1.00 97.75 196 VAL A O 1
ATOM 1490 N N . LEU A 1 197 ? 12.494 -3.224 -21.221 1.00 97.44 197 LEU A N 1
ATOM 1491 C CA . LEU A 1 197 ? 11.568 -3.172 -20.085 1.00 97.44 197 LEU A CA 1
ATOM 1492 C C . LEU A 1 197 ? 11.238 -1.728 -19.698 1.00 97.44 197 LEU A C 1
ATOM 1494 O O . LEU A 1 197 ? 10.093 -1.438 -19.352 1.00 97.44 197 LEU A O 1
ATOM 1498 N N . ALA A 1 198 ? 12.214 -0.821 -19.778 1.00 97.56 198 ALA A N 1
ATOM 1499 C CA . ALA A 1 198 ? 11.989 0.600 -19.535 1.00 97.56 198 ALA A CA 1
ATOM 1500 C C . ALA A 1 198 ? 11.002 1.200 -20.549 1.00 97.56 198 ALA A C 1
ATOM 1502 O O . ALA A 1 198 ? 10.045 1.859 -20.147 1.00 97.56 198 ALA A O 1
ATOM 1503 N N . GLU A 1 199 ? 11.186 0.926 -21.843 1.00 98.44 199 GLU A N 1
ATOM 1504 C CA . GLU A 1 199 ? 10.267 1.375 -22.896 1.00 98.44 199 GLU A CA 1
ATOM 1505 C C . GLU A 1 199 ? 8.858 0.805 -22.694 1.00 98.44 199 GLU A C 1
ATOM 1507 O O . GLU A 1 199 ? 7.874 1.547 -22.697 1.00 98.44 199 GLU A O 1
ATOM 1512 N N . TRP A 1 200 ? 8.760 -0.496 -22.406 1.00 98.69 200 TRP A N 1
ATOM 1513 C CA . TRP A 1 200 ? 7.486 -1.136 -22.094 1.00 98.69 200 TRP A CA 1
ATOM 1514 C C . TRP A 1 200 ? 6.799 -0.480 -20.884 1.00 98.69 200 TRP A C 1
ATOM 1516 O O . TRP A 1 200 ? 5.620 -0.132 -20.944 1.00 98.69 200 TRP A O 1
ATOM 1526 N N . CYS A 1 201 ? 7.533 -0.233 -19.796 1.00 98.62 201 CYS A N 1
ATOM 1527 C CA . CYS A 1 201 ? 7.007 0.452 -18.615 1.00 98.62 201 CYS A CA 1
ATOM 1528 C C . CYS A 1 201 ? 6.507 1.865 -18.955 1.00 98.62 201 CYS A C 1
ATOM 1530 O O . CYS A 1 201 ? 5.419 2.250 -18.529 1.00 98.62 201 CYS A O 1
ATOM 1532 N N . ALA A 1 202 ? 7.259 2.616 -19.764 1.00 98.56 202 ALA A N 1
ATOM 1533 C CA . ALA A 1 202 ? 6.909 3.977 -20.157 1.00 98.56 202 ALA A CA 1
ATOM 1534 C C . ALA A 1 202 ? 5.606 4.062 -20.969 1.00 98.56 202 ALA A C 1
ATOM 1536 O O . ALA A 1 202 ? 4.918 5.080 -20.880 1.00 98.56 202 ALA A O 1
ATOM 1537 N N . VAL A 1 203 ? 5.287 3.018 -21.741 1.00 98.50 203 VAL A N 1
ATOM 1538 C CA . VAL A 1 203 ? 4.070 2.925 -22.563 1.00 98.50 203 VAL A CA 1
ATOM 1539 C C . VAL A 1 203 ? 2.887 2.361 -21.774 1.00 98.50 203 VAL A C 1
ATOM 1541 O O . VAL A 1 203 ? 1.761 2.825 -21.937 1.00 98.50 203 VAL A O 1
ATOM 1544 N N . HIS A 1 204 ? 3.121 1.351 -20.932 1.00 98.50 204 HIS A N 1
ATOM 1545 C CA . HIS A 1 204 ? 2.043 0.561 -20.333 1.00 98.50 204 HIS A CA 1
ATOM 1546 C C . HIS A 1 204 ? 1.705 0.933 -18.885 1.00 98.50 204 HIS A C 1
ATOM 1548 O O . HIS A 1 204 ? 0.632 0.555 -18.413 1.00 98.50 204 HIS A O 1
ATOM 1554 N N . CYS A 1 205 ? 2.582 1.643 -18.169 1.00 98.75 205 CYS A N 1
ATOM 1555 C CA . CYS A 1 205 ? 2.337 2.073 -16.790 1.00 98.75 205 CYS A CA 1
ATOM 1556 C C . CYS A 1 205 ? 1.998 3.566 -16.708 1.00 98.75 205 CYS A C 1
ATOM 1558 O O . CYS A 1 205 ? 2.459 4.376 -17.512 1.00 98.75 205 CYS A O 1
ATOM 1560 N N . THR A 1 206 ? 1.221 3.946 -15.692 1.00 98.81 206 THR A N 1
ATOM 1561 C CA . THR A 1 206 ? 0.872 5.351 -15.421 1.00 98.81 206 THR A CA 1
ATOM 1562 C C . THR A 1 206 ? 1.332 5.780 -14.033 1.00 98.81 206 THR A C 1
ATOM 1564 O O . THR A 1 206 ? 1.397 4.965 -13.116 1.00 98.81 206 THR A O 1
ATOM 1567 N N . PHE A 1 207 ? 1.661 7.066 -13.888 1.00 98.69 207 PHE A N 1
ATOM 1568 C CA . PHE A 1 207 ? 2.261 7.629 -12.675 1.00 98.69 207 PHE A CA 1
ATOM 1569 C C . PHE A 1 207 ? 1.555 8.935 -12.281 1.00 98.69 207 PHE A C 1
ATOM 1571 O O . PHE A 1 207 ? 2.098 10.021 -12.500 1.00 98.69 207 PHE A O 1
ATOM 1578 N N . PRO A 1 208 ? 0.309 8.863 -11.781 1.00 98.56 208 PRO A N 1
ATOM 1579 C CA . PRO A 1 208 ? -0.414 10.050 -11.341 1.00 98.56 208 PRO A CA 1
ATOM 1580 C C . PRO A 1 208 ? 0.308 10.742 -10.179 1.00 98.56 208 PRO A C 1
ATOM 1582 O O . PRO A 1 208 ? 0.833 10.087 -9.278 1.00 98.56 208 PRO A O 1
ATOM 1585 N N . ASN A 1 209 ? 0.296 12.076 -10.193 1.00 98.25 209 ASN A N 1
ATOM 1586 C CA . ASN A 1 209 ? 0.702 12.882 -9.046 1.00 98.25 209 ASN A CA 1
ATOM 1587 C C . ASN A 1 209 ? -0.441 12.965 -8.029 1.00 98.25 209 ASN A C 1
ATOM 1589 O O . ASN A 1 209 ? -1.613 12.992 -8.410 1.00 98.25 209 ASN A O 1
ATOM 1593 N N . SER A 1 210 ? -0.106 13.075 -6.747 1.00 97.38 210 SER A N 1
ATOM 1594 C CA . SER A 1 210 ? -1.090 13.291 -5.684 1.00 97.38 210 SER A CA 1
ATOM 1595 C C . SER A 1 210 ? -0.622 14.312 -4.661 1.00 97.38 210 SER A C 1
ATOM 1597 O O . SER A 1 210 ? 0.574 14.459 -4.428 1.00 97.38 210 SER A O 1
ATOM 1599 N N . MET A 1 211 ? -1.583 14.910 -3.964 1.00 96.69 211 MET A N 1
ATOM 1600 C CA . MET A 1 211 ? -1.365 15.523 -2.660 1.00 96.69 211 MET A CA 1
ATOM 1601 C C . MET A 1 211 ? -2.079 14.664 -1.618 1.00 96.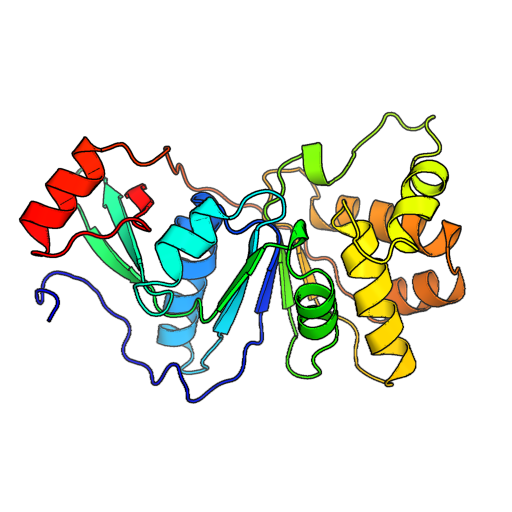69 211 MET A C 1
ATOM 1603 O O . MET A 1 211 ? -3.214 14.236 -1.839 1.00 96.69 211 MET A O 1
ATOM 1607 N N . VAL A 1 212 ? -1.398 14.380 -0.514 1.00 96.31 212 VAL A N 1
ATOM 1608 C CA . VAL A 1 212 ? -1.968 13.654 0.618 1.00 96.31 212 VAL A CA 1
ATOM 1609 C C . VAL A 1 212 ? -1.803 14.500 1.870 1.00 96.31 212 VAL A C 1
ATOM 1611 O O . VAL A 1 212 ? -0.760 15.124 2.062 1.00 96.31 212 VAL A O 1
ATOM 1614 N N . ASP A 1 213 ? -2.821 14.513 2.722 1.00 95.75 213 ASP A N 1
ATOM 1615 C CA . ASP A 1 213 ? -2.766 15.253 3.975 1.00 95.75 213 ASP A CA 1
ATOM 1616 C C . ASP A 1 213 ? -3.600 14.554 5.045 1.00 95.75 213 ASP A C 1
ATOM 1618 O O . ASP A 1 213 ? -4.813 14.359 4.913 1.00 95.75 213 ASP A O 1
ATOM 1622 N N . ARG A 1 214 ? -2.907 14.130 6.099 1.00 95.62 214 ARG A N 1
ATOM 1623 C CA . ARG A 1 214 ? -3.491 13.644 7.344 1.00 95.62 214 ARG A CA 1
ATOM 1624 C C . ARG A 1 214 ? -2.404 13.589 8.402 1.00 95.62 214 ARG A C 1
ATOM 1626 O O . ARG A 1 214 ? -1.385 12.924 8.221 1.00 95.62 214 ARG A O 1
ATOM 1633 N N . ILE A 1 215 ? -2.639 14.237 9.533 1.00 94.81 215 ILE A N 1
ATOM 1634 C CA . ILE A 1 215 ? -1.782 14.061 10.702 1.00 94.81 215 ILE A CA 1
ATOM 1635 C C . ILE A 1 215 ? -2.089 12.683 11.291 1.00 94.81 215 ILE A C 1
ATOM 1637 O O . ILE A 1 215 ? -3.239 12.366 11.577 1.00 94.81 215 ILE A O 1
ATOM 1641 N N . VAL A 1 216 ? -1.061 11.845 11.421 1.00 96.19 216 VAL A N 1
ATOM 1642 C CA . VAL A 1 216 ? -1.172 10.489 11.974 1.00 96.19 216 VAL A CA 1
ATOM 1643 C C . VAL A 1 216 ? -0.015 10.290 12.952 1.00 96.19 216 VAL A C 1
ATOM 1645 O O . VAL A 1 216 ? 1.075 9.888 12.531 1.00 96.19 216 VAL A O 1
ATOM 1648 N N . PRO A 1 217 ? -0.181 10.649 14.239 1.00 94.38 217 PRO A N 1
ATOM 1649 C CA . PRO A 1 217 ? 0.851 10.421 15.239 1.00 94.38 217 PRO A CA 1
ATOM 1650 C C . PRO A 1 217 ? 1.119 8.923 15.425 1.00 94.38 217 PRO A C 1
ATOM 1652 O O . PRO A 1 217 ? 0.293 8.066 15.106 1.00 94.38 217 PRO A O 1
ATOM 1655 N N . ALA A 1 218 ? 2.285 8.600 15.980 1.00 93.94 218 ALA A N 1
ATOM 1656 C CA . ALA A 1 218 ? 2.555 7.245 16.435 1.00 93.94 218 ALA A CA 1
ATOM 1657 C C . ALA A 1 218 ? 1.596 6.893 17.584 1.00 93.94 218 ALA A C 1
ATOM 1659 O O . ALA A 1 218 ? 1.562 7.617 18.583 1.00 93.94 218 ALA A O 1
ATOM 1660 N N . SER A 1 219 ? 0.858 5.787 17.448 1.00 93.44 219 SER A N 1
ATOM 1661 C CA . SER A 1 219 ? -0.023 5.264 18.496 1.00 93.44 219 SER A CA 1
ATOM 1662 C C . SER A 1 219 ? 0.763 5.061 19.794 1.00 93.44 219 SER A C 1
ATOM 1664 O O . SER A 1 219 ? 1.803 4.398 19.790 1.00 93.44 219 SER A O 1
ATOM 1666 N N . GLN A 1 220 ? 0.285 5.636 20.896 1.00 94.94 220 GLN A N 1
ATOM 1667 C CA . GLN A 1 220 ? 0.866 5.429 22.222 1.00 94.94 220 GLN A CA 1
ATOM 1668 C C . GLN A 1 220 ? 0.110 4.321 22.970 1.00 94.94 220 GLN A C 1
ATOM 1670 O O . GLN A 1 220 ? -1.073 4.115 22.699 1.00 94.94 220 GLN A O 1
ATOM 1675 N N . PRO A 1 221 ? 0.723 3.649 23.964 1.00 96.31 221 PRO A N 1
ATOM 1676 C CA . PRO A 1 221 ? 0.024 2.652 24.780 1.00 96.31 221 PRO A CA 1
ATOM 1677 C C . PRO A 1 221 ? -1.296 3.168 25.371 1.00 96.31 221 PRO A C 1
ATOM 1679 O O . PRO A 1 221 ? -2.316 2.499 25.264 1.00 96.31 221 PRO A O 1
ATOM 1682 N N . ALA A 1 222 ? -1.311 4.413 25.862 1.00 96.25 222 ALA A N 1
ATOM 1683 C CA . ALA A 1 222 ? -2.515 5.043 26.401 1.00 96.25 222 ALA A CA 1
ATOM 1684 C C . ALA A 1 222 ? -3.641 5.221 25.363 1.00 96.25 222 ALA A C 1
ATOM 1686 O O . ALA A 1 222 ? -4.814 5.207 25.730 1.00 96.25 222 ALA A O 1
ATOM 1687 N N . ASP A 1 223 ? -3.310 5.386 24.076 1.00 96.00 223 ASP A N 1
ATOM 1688 C CA . ASP A 1 223 ? -4.320 5.445 23.015 1.00 96.00 223 ASP A CA 1
ATOM 1689 C C . ASP A 1 223 ? -4.989 4.081 22.816 1.00 96.00 223 ASP A C 1
ATOM 1691 O O . ASP A 1 223 ? -6.207 4.008 22.649 1.00 96.00 223 ASP A O 1
ATOM 1695 N N . LEU A 1 224 ? -4.192 3.010 22.859 1.00 97.12 224 LEU A N 1
ATOM 1696 C CA . LEU A 1 224 ? -4.665 1.634 22.723 1.00 97.12 224 LEU A CA 1
ATOM 1697 C C . LEU A 1 224 ? -5.509 1.215 23.932 1.00 97.12 224 LEU A C 1
ATOM 1699 O O . LEU A 1 224 ? -6.571 0.628 23.750 1.00 97.12 224 LEU A O 1
ATOM 1703 N N . ASP A 1 225 ? -5.087 1.579 25.145 1.00 97.50 225 ASP A N 1
ATOM 1704 C CA . ASP A 1 225 ? -5.826 1.295 26.382 1.00 97.50 225 ASP A CA 1
ATOM 1705 C C . ASP A 1 225 ? -7.178 2.030 26.403 1.00 97.50 225 ASP A C 1
ATOM 1707 O O . ASP A 1 225 ? -8.209 1.461 26.767 1.00 97.50 225 ASP A O 1
ATOM 1711 N N . ALA A 1 226 ? -7.200 3.296 25.968 1.00 95.19 226 ALA A N 1
ATOM 1712 C CA . ALA A 1 226 ? -8.432 4.076 25.867 1.00 95.19 226 ALA A CA 1
ATOM 1713 C C . ALA A 1 226 ? -9.395 3.499 24.818 1.00 95.19 226 ALA A C 1
ATOM 1715 O O . ALA A 1 226 ? -10.604 3.439 25.053 1.00 95.19 226 ALA A O 1
ATOM 1716 N N . LEU A 1 227 ? -8.865 3.058 23.674 1.00 96.62 227 LEU A N 1
ATOM 1717 C CA . LEU A 1 227 ? -9.652 2.384 22.648 1.00 96.62 227 LEU A CA 1
ATOM 1718 C C . LEU A 1 227 ? -10.219 1.061 23.172 1.00 96.62 227 LEU A C 1
ATOM 1720 O O . LEU A 1 227 ? -11.408 0.811 23.002 1.00 96.62 227 LEU A O 1
ATOM 1724 N N . GLU A 1 228 ? -9.406 0.239 23.834 1.00 97.00 228 GLU A N 1
ATOM 1725 C CA . GLU A 1 228 ? -9.833 -1.038 24.409 1.00 97.00 228 GLU A CA 1
ATOM 1726 C C . GLU A 1 228 ? -10.956 -0.847 25.432 1.00 97.00 228 GLU A C 1
ATOM 1728 O O . GLU A 1 228 ? -11.961 -1.555 25.374 1.00 97.00 228 GLU A O 1
ATOM 1733 N N . ALA A 1 229 ? -10.859 0.167 26.296 1.00 95.50 229 ALA A N 1
ATOM 1734 C CA . ALA A 1 229 ? -11.933 0.521 27.222 1.00 95.50 229 ALA A CA 1
ATOM 1735 C C . ALA A 1 229 ? -13.237 0.926 26.503 1.00 95.50 229 ALA A C 1
ATOM 1737 O O . ALA A 1 229 ? -14.328 0.695 27.026 1.00 95.50 229 ALA A O 1
ATOM 1738 N N . GLN A 1 230 ? -13.141 1.514 25.306 1.00 93.44 230 GLN A N 1
ATOM 1739 C CA . GLN A 1 230 ? -14.289 1.922 24.495 1.00 93.44 230 GLN A CA 1
ATOM 1740 C C . GLN A 1 230 ? -14.905 0.755 23.707 1.00 93.44 230 GLN A C 1
ATOM 1742 O O . GLN A 1 230 ? -16.130 0.686 23.588 1.00 93.44 230 GLN A O 1
ATOM 1747 N N . ILE A 1 231 ? -14.084 -0.128 23.128 1.00 95.25 231 ILE A N 1
ATOM 1748 C CA . ILE A 1 231 ? -14.549 -1.169 22.194 1.00 95.25 231 ILE A CA 1
ATOM 1749 C C . ILE A 1 231 ? -14.579 -2.583 22.782 1.00 95.25 231 ILE A C 1
ATOM 1751 O O . ILE A 1 231 ? -15.118 -3.490 22.149 1.00 95.25 231 ILE A O 1
ATOM 1755 N N . GLY A 1 232 ? -14.019 -2.777 23.977 1.00 95.69 232 GLY A N 1
ATOM 1756 C CA . GLY A 1 232 ? -13.926 -4.066 24.665 1.00 95.69 232 GLY A CA 1
ATOM 1757 C C . GLY A 1 232 ? -12.945 -5.055 24.029 1.00 95.69 232 GLY A C 1
ATOM 1758 O O . GLY A 1 232 ? -13.017 -6.246 24.325 1.00 95.69 232 GLY A O 1
ATOM 1759 N N . LEU A 1 233 ? -12.076 -4.592 23.125 1.00 95.31 233 LEU A N 1
ATOM 1760 C CA . LEU A 1 233 ? -11.103 -5.402 22.393 1.00 95.31 233 LEU A CA 1
ATOM 1761 C C . LEU A 1 233 ? -9.781 -4.646 22.267 1.00 95.31 233 LEU A C 1
ATOM 1763 O O . LEU A 1 233 ? -9.770 -3.464 21.919 1.00 95.31 233 LEU A O 1
ATOM 1767 N N . ARG A 1 234 ? -8.674 -5.357 22.485 1.00 96.56 234 ARG A N 1
ATOM 1768 C CA . ARG A 1 234 ? -7.337 -4.862 22.173 1.00 96.56 234 ARG A CA 1
ATOM 1769 C C . ARG A 1 234 ? -7.112 -4.891 20.663 1.00 96.56 234 ARG A C 1
ATOM 1771 O O . ARG A 1 234 ? -7.287 -5.932 20.037 1.00 96.56 234 ARG A O 1
ATOM 1778 N N . ASP A 1 235 ? -6.696 -3.762 20.102 1.00 97.69 235 ASP A N 1
ATOM 1779 C CA . ASP A 1 235 ? -6.328 -3.639 18.691 1.00 97.69 235 ASP A CA 1
ATOM 1780 C C . ASP A 1 235 ? -4.902 -3.092 18.575 1.00 97.69 235 ASP A C 1
ATOM 1782 O O . ASP A 1 235 ? -4.674 -1.884 18.612 1.00 97.69 235 ASP A O 1
ATOM 1786 N N . GLU A 1 236 ? -3.931 -3.993 18.427 1.00 97.31 236 GLU A N 1
ATOM 1787 C CA . GLU A 1 236 ? -2.511 -3.637 18.288 1.00 97.31 236 GLU A CA 1
ATOM 1788 C C . GLU A 1 236 ? -2.205 -2.945 16.949 1.00 97.31 236 GLU A C 1
ATOM 1790 O O . GLU A 1 236 ? -1.142 -2.345 16.771 1.00 97.31 236 GLU A O 1
ATOM 1795 N N . ALA A 1 237 ? -3.136 -3.007 15.994 1.00 97.81 237 ALA A N 1
ATOM 1796 C CA . ALA A 1 237 ? -3.036 -2.359 14.698 1.00 97.81 237 ALA A CA 1
ATOM 1797 C C . ALA A 1 237 ? -3.795 -1.020 14.630 1.00 97.81 237 ALA A C 1
ATOM 1799 O O . ALA A 1 237 ? -3.866 -0.428 13.543 1.00 97.81 237 ALA A O 1
ATOM 1800 N N . ALA A 1 238 ? -4.326 -0.519 15.749 1.00 98.12 238 ALA A N 1
ATOM 1801 C CA . ALA A 1 238 ? -5.091 0.718 15.769 1.00 98.12 238 ALA A CA 1
ATOM 1802 C C . ALA A 1 238 ? -4.252 1.942 15.368 1.00 98.12 238 ALA A C 1
ATOM 1804 O O . ALA A 1 238 ? -3.087 2.108 15.758 1.00 98.12 238 ALA A O 1
ATOM 1805 N N . VAL A 1 239 ? -4.879 2.833 14.600 1.00 98.38 239 VAL A N 1
ATOM 1806 C CA . VAL A 1 239 ? -4.313 4.123 14.187 1.00 98.38 239 VAL A CA 1
ATOM 1807 C C . VAL A 1 239 ? -5.204 5.277 14.631 1.00 98.38 239 VAL A C 1
ATOM 1809 O O . VAL A 1 239 ? -6.433 5.173 14.651 1.00 98.38 239 VAL A O 1
ATOM 1812 N N . PHE A 1 240 ? -4.573 6.402 14.958 1.00 97.69 240 PHE A N 1
ATOM 1813 C CA . PHE A 1 240 ? -5.237 7.597 15.469 1.00 97.69 240 PHE A CA 1
ATOM 1814 C C . PHE A 1 240 ? -4.857 8.803 14.614 1.00 97.69 240 PHE A C 1
ATOM 1816 O O . PHE A 1 240 ? -3.716 8.895 14.163 1.00 97.69 240 PHE A O 1
ATOM 1823 N N . THR A 1 241 ? -5.813 9.699 14.370 1.00 94.88 241 THR A N 1
ATOM 1824 C CA . THR A 1 241 ? -5.650 10.872 13.491 1.00 94.88 241 THR A CA 1
ATOM 1825 C C . THR A 1 241 ? -6.242 12.103 14.130 1.00 94.88 241 THR A C 1
ATOM 1827 O O . THR A 1 241 ? -7.401 11.955 14.581 1.00 94.88 241 THR A O 1
#

pLDDT: mean 93.29, std 8.78, range [51.25, 98.88]